Protein AF-A0A7J9JN86-F1 (afdb_monomer)

Nearest PDB structures (foldseek):
  6ly8-assembly1_G  TM=1.779E-01  e=4.945E+00  Thermus thermophilus HB8
  6r10-assembly1_G  TM=1.744E-01  e=9.306E+00  Thermus thermophilus HB8

Radius of gyration: 29.33 Å; Cα contacts (8 Å, |Δi|>4): 103; chains: 1; bounding box: 66×57×78 Å

Mean predicted aligned error: 16.42 Å

pLDDT: mean 71.59, std 20.84, range [28.36, 97.31]

Organism: NCBI:txid34283

Foldseek 3Di:
DVVVVVVVVVVVLVVLLVVLLVQLVVLLVQVVVLLVPDDLQDCLVSLVSLVVSLVSLVVSLVSLVVQLVVVVPPDDDPCVVVVVVVVVCVVVVVVVVVVVDPDDDDDDDDDDDDDDDDDDDDDDDDDDDPPCPPDDRNPCSVVSSVSSVVSSVVSLVSVLVSLVSSLVVVVVVVVCVVVPDPDDDPPPCDPVNVVSVVVSLVVVLVVLVVDCVPDDPVSVVSSVVSVVSSVVVCCVVVVVVVVVVVVVVVD

Structure (mmCIF, N/CA/C/O backbone):
data_AF-A0A7J9JN86-F1
#
_entry.id   AF-A0A7J9JN86-F1
#
loop_
_atom_site.group_PDB
_atom_site.id
_atom_site.type_symbol
_atom_site.label_atom_id
_atom_site.label_alt_id
_atom_site.label_comp_id
_atom_site.label_asym_id
_atom_site.label_entity_id
_atom_site.label_seq_id
_atom_site.pdbx_PDB_ins_code
_atom_site.Cartn_x
_atom_site.Cartn_y
_atom_site.Cartn_z
_atom_site.occupancy
_atom_site.B_iso_or_equiv
_atom_site.auth_seq_id
_atom_site.auth_comp_id
_atom_site.auth_asym_id
_atom_site.auth_atom_id
_atom_site.pdbx_PDB_model_num
ATOM 1 N N . MET A 1 1 ? -32.906 10.311 31.747 1.00 62.66 1 MET A N 1
ATOM 2 C CA . MET A 1 1 ? -31.905 10.993 30.891 1.00 62.66 1 MET A CA 1
ATOM 3 C C . MET A 1 1 ? -30.568 10.256 30.840 1.00 62.66 1 MET A C 1
ATOM 5 O O . MET A 1 1 ? -30.123 9.963 29.741 1.00 62.66 1 MET A O 1
ATOM 9 N N . GLN A 1 2 ? -29.968 9.871 31.973 1.00 77.69 2 GLN A N 1
ATOM 10 C CA . GLN A 1 2 ? -28.650 9.203 32.027 1.00 77.69 2 GLN A CA 1
ATOM 11 C C . GLN A 1 2 ? -28.517 7.943 31.151 1.00 77.69 2 GLN A C 1
ATOM 13 O O . GLN A 1 2 ? -27.551 7.824 30.407 1.00 77.69 2 GLN A O 1
ATOM 18 N N . ARG A 1 3 ? -29.518 7.047 31.143 1.00 83.25 3 ARG A N 1
ATOM 19 C CA . ARG A 1 3 ? -29.497 5.844 30.282 1.00 83.25 3 ARG A CA 1
ATOM 20 C C . ARG A 1 3 ? -29.397 6.166 28.786 1.00 83.25 3 ARG A C 1
ATOM 22 O O . ARG A 1 3 ? -28.745 5.435 28.055 1.00 83.25 3 ARG A O 1
ATOM 29 N N . ARG A 1 4 ? -30.006 7.272 28.341 1.00 86.75 4 ARG A N 1
ATOM 30 C CA . ARG A 1 4 ? -29.944 7.726 26.941 1.00 86.75 4 ARG A CA 1
ATOM 31 C C . ARG A 1 4 ? -28.543 8.220 26.578 1.00 86.75 4 ARG A C 1
ATOM 33 O O . ARG A 1 4 ? -28.067 7.925 25.494 1.00 86.75 4 ARG A O 1
ATOM 40 N N . ILE A 1 5 ? -27.897 8.953 27.485 1.00 88.00 5 ILE A N 1
ATOM 41 C CA . ILE A 1 5 ? -26.538 9.475 27.284 1.00 88.00 5 ILE A CA 1
ATOM 42 C C . ILE A 1 5 ? -25.537 8.318 27.217 1.00 88.00 5 ILE A C 1
ATOM 44 O O . ILE A 1 5 ? -24.732 8.262 26.294 1.00 88.00 5 ILE A O 1
ATOM 48 N N . LEU A 1 6 ? -25.646 7.355 28.139 1.00 83.12 6 LEU A N 1
ATOM 49 C CA . LEU A 1 6 ? -24.793 6.167 28.150 1.00 83.12 6 LEU A CA 1
ATOM 50 C C . LEU A 1 6 ? -24.963 5.332 26.873 1.00 83.12 6 LEU A C 1
ATOM 52 O O . LEU A 1 6 ? -23.975 4.969 26.245 1.00 83.12 6 LEU A O 1
ATOM 56 N N . ALA A 1 7 ? -26.211 5.090 26.456 1.00 87.50 7 ALA A N 1
ATOM 57 C CA . ALA A 1 7 ? -26.499 4.370 25.219 1.00 87.50 7 ALA A CA 1
ATOM 58 C C . ALA A 1 7 ? -25.968 5.108 23.977 1.00 87.50 7 ALA A C 1
ATOM 60 O O . ALA A 1 7 ? -25.405 4.477 23.092 1.00 87.50 7 ALA A O 1
ATOM 61 N N . SER A 1 8 ? -26.099 6.438 23.924 1.00 86.62 8 SER A N 1
ATOM 62 C CA . SER A 1 8 ? -25.589 7.247 22.809 1.00 86.62 8 SER A CA 1
ATOM 63 C C . SER A 1 8 ? -24.065 7.222 22.719 1.00 86.62 8 SER A C 1
ATOM 65 O O . SER A 1 8 ? -23.534 7.148 21.616 1.00 86.62 8 SER A O 1
ATOM 67 N N . LYS A 1 9 ? -23.363 7.288 23.857 1.00 85.12 9 LYS A N 1
ATOM 68 C CA . LYS A 1 9 ? -21.899 7.209 23.899 1.00 85.12 9 LYS A CA 1
ATOM 69 C C . LYS A 1 9 ? -21.409 5.835 23.437 1.00 85.12 9 LYS A C 1
ATOM 71 O O . LYS A 1 9 ? -20.557 5.768 22.563 1.00 85.12 9 LYS A O 1
ATOM 76 N N . ALA A 1 10 ? -21.999 4.762 23.967 1.00 85.12 10 ALA A N 1
ATOM 77 C CA . ALA A 1 10 ? -21.660 3.398 23.566 1.00 85.12 10 ALA A CA 1
ATOM 78 C C . ALA A 1 10 ? -21.918 3.153 22.069 1.00 85.12 10 ALA A C 1
ATOM 80 O O . ALA A 1 10 ? -21.100 2.540 21.395 1.00 85.12 10 ALA A O 1
ATOM 81 N N . ALA A 1 11 ? -23.025 3.674 21.528 1.00 88.81 11 ALA A N 1
ATOM 82 C CA . ALA A 1 11 ? -23.325 3.566 20.103 1.00 88.81 11 ALA A CA 1
ATOM 83 C C . ALA A 1 11 ? -22.318 4.323 19.220 1.00 88.81 11 ALA A C 1
ATOM 85 O O . ALA A 1 11 ? -21.956 3.825 18.159 1.00 88.81 11 ALA A O 1
ATOM 86 N N . ALA A 1 12 ? -21.867 5.508 19.649 1.00 87.44 12 ALA A N 1
ATOM 87 C CA . ALA A 1 12 ? -20.862 6.278 18.919 1.00 87.44 12 ALA A CA 1
ATOM 88 C C . ALA A 1 12 ? -19.502 5.564 18.901 1.00 87.44 12 ALA A C 1
ATOM 90 O O . ALA A 1 12 ? -18.913 5.423 17.835 1.00 87.44 12 ALA A O 1
ATOM 91 N N . GLU A 1 13 ? -19.049 5.051 20.049 1.00 86.06 13 GLU A N 1
ATOM 92 C CA . GLU A 1 13 ? -17.803 4.276 20.150 1.00 86.06 13 GLU A CA 1
ATOM 93 C C . GLU A 1 13 ? -17.852 3.019 19.268 1.00 86.06 13 GLU A C 1
ATOM 95 O O . GLU A 1 13 ? -16.962 2.809 18.450 1.00 86.06 13 GLU A O 1
ATOM 100 N N . ALA A 1 14 ? -18.936 2.239 19.342 1.00 89.12 14 ALA A N 1
ATOM 101 C CA . ALA A 1 14 ? -19.101 1.044 18.512 1.00 89.12 14 ALA A CA 1
ATOM 102 C C . ALA A 1 14 ? -19.081 1.359 17.005 1.00 89.12 14 ALA A C 1
ATOM 104 O O . ALA A 1 14 ? -18.546 0.588 16.208 1.00 89.12 14 ALA A O 1
ATOM 105 N N . LEU A 1 15 ? -19.661 2.493 16.601 1.00 90.81 15 LEU A N 1
ATOM 106 C CA . LEU A 1 15 ? -19.677 2.927 15.206 1.00 90.81 15 LEU A CA 1
ATOM 107 C C . LEU A 1 15 ? -18.291 3.392 14.739 1.00 90.81 15 LEU A C 1
ATOM 109 O O . LEU A 1 15 ? -17.895 3.062 13.624 1.00 90.81 15 LEU A O 1
ATOM 113 N N . GLU A 1 16 ? -17.541 4.111 15.576 1.00 90.50 16 GLU A N 1
ATOM 114 C CA . GLU A 1 16 ? -16.157 4.499 15.274 1.00 90.50 16 GLU A CA 1
ATOM 115 C C . GLU A 1 16 ? -15.257 3.265 15.074 1.00 90.50 16 GLU A C 1
ATOM 117 O O . GLU A 1 16 ? -14.537 3.191 14.075 1.00 90.50 16 GLU A O 1
ATOM 122 N N . GLU A 1 17 ? -15.349 2.269 15.962 1.00 90.50 17 GLU A N 1
ATOM 123 C CA . GLU A 1 17 ? -14.597 1.007 15.862 1.00 90.50 17 GLU A CA 1
ATOM 124 C C . GLU A 1 17 ? -14.950 0.219 14.592 1.00 90.50 17 GLU A C 1
ATOM 126 O O . GLU A 1 17 ? -14.066 -0.260 13.869 1.00 90.50 17 GLU A O 1
ATOM 131 N N . ALA A 1 18 ? -16.248 0.105 14.293 1.00 92.19 18 ALA A N 1
ATOM 132 C CA . ALA A 1 18 ? -16.736 -0.607 13.118 1.00 92.19 18 ALA A CA 1
ATOM 133 C C . ALA A 1 18 ? -16.267 0.063 11.821 1.00 92.19 18 ALA A C 1
ATOM 135 O O . ALA A 1 18 ? -15.756 -0.621 10.936 1.00 92.19 18 ALA A O 1
ATOM 136 N N . ILE A 1 19 ? -16.367 1.394 11.725 1.00 91.88 19 ILE A N 1
ATOM 137 C CA . ILE A 1 19 ? -15.934 2.148 10.541 1.00 91.88 19 ILE A CA 1
ATOM 138 C C . ILE A 1 19 ? -14.428 2.021 10.330 1.00 91.88 19 ILE A C 1
ATOM 140 O O . ILE A 1 19 ? -13.989 1.821 9.194 1.00 91.88 19 ILE A O 1
ATOM 144 N N . ALA A 1 20 ? -13.626 2.133 11.393 1.00 92.06 20 ALA A N 1
ATOM 145 C CA . ALA A 1 20 ? -12.177 1.987 11.290 1.00 92.06 20 ALA A CA 1
ATOM 146 C C . ALA A 1 20 ? -11.810 0.594 10.755 1.00 92.06 20 ALA A C 1
ATOM 148 O O . ALA A 1 20 ? -11.061 0.476 9.783 1.00 92.06 20 ALA A O 1
ATOM 149 N N . THR A 1 21 ? -12.408 -0.451 11.328 1.00 93.88 21 THR A N 1
ATOM 150 C CA . THR A 1 21 ? -12.162 -1.845 10.937 1.00 93.88 21 THR A CA 1
ATOM 151 C C . THR A 1 21 ? -12.621 -2.127 9.506 1.00 93.88 21 THR A C 1
ATOM 153 O O . THR A 1 21 ? -11.854 -2.657 8.698 1.00 93.88 21 THR A O 1
ATOM 156 N N . GLU A 1 22 ? -13.844 -1.729 9.152 1.00 94.50 22 GLU A N 1
ATOM 157 C CA . GLU A 1 22 ? -14.398 -1.914 7.808 1.00 94.50 22 GLU A CA 1
ATOM 158 C C . GLU A 1 22 ? -13.556 -1.192 6.751 1.00 94.50 22 GLU A C 1
ATOM 160 O O . GLU A 1 22 ? -13.299 -1.746 5.680 1.00 94.50 22 GLU A O 1
ATOM 165 N N . SER A 1 23 ? -13.061 0.010 7.058 1.00 95.31 23 SER A N 1
ATOM 166 C CA . SER A 1 23 ? -12.221 0.778 6.135 1.00 95.31 23 SER A CA 1
ATOM 167 C C . SER A 1 23 ? -10.909 0.055 5.820 1.00 95.31 23 SER A C 1
ATOM 169 O O . SER A 1 23 ? -10.518 -0.024 4.654 1.00 95.31 23 SER A O 1
ATOM 171 N N . VAL A 1 24 ? -10.248 -0.540 6.820 1.00 95.06 24 VAL A N 1
ATOM 172 C CA . VAL A 1 24 ? -9.022 -1.333 6.608 1.00 95.06 24 VAL A CA 1
ATOM 173 C C . VAL A 1 24 ? -9.318 -2.585 5.774 1.00 95.06 24 VAL A C 1
ATOM 175 O O . VAL A 1 24 ? -8.602 -2.868 4.811 1.00 95.06 24 VAL A O 1
ATOM 178 N N . VAL A 1 25 ? -10.405 -3.304 6.072 1.00 96.44 25 VAL A N 1
ATOM 179 C CA . VAL A 1 25 ? -10.816 -4.499 5.310 1.00 96.44 25 VAL A CA 1
ATOM 180 C C . VAL A 1 25 ? -11.153 -4.151 3.858 1.00 96.44 25 VAL A C 1
ATOM 182 O O . VAL A 1 25 ? -10.741 -4.854 2.930 1.00 96.44 25 VAL A O 1
ATOM 185 N N . ARG A 1 26 ? -11.853 -3.036 3.629 1.00 96.69 26 ARG A N 1
ATOM 186 C CA . ARG A 1 26 ? -12.154 -2.531 2.286 1.00 96.69 26 ARG A CA 1
ATOM 187 C C . ARG A 1 26 ? -10.872 -2.237 1.509 1.00 96.69 26 ARG A C 1
ATOM 189 O O . ARG A 1 26 ? -10.783 -2.609 0.340 1.00 96.69 26 ARG A O 1
ATOM 196 N N . ASN A 1 27 ? -9.883 -1.609 2.142 1.00 95.94 27 ASN A N 1
ATOM 197 C CA . ASN A 1 27 ? -8.595 -1.335 1.508 1.00 95.94 27 ASN A CA 1
ATOM 198 C C . ASN A 1 27 ? -7.827 -2.612 1.154 1.00 95.94 27 ASN A C 1
ATOM 200 O O . ASN A 1 27 ? -7.300 -2.692 0.045 1.00 95.94 27 ASN A O 1
ATOM 204 N N . LEU A 1 28 ? -7.829 -3.634 2.021 1.00 96.88 28 LEU A N 1
ATOM 205 C CA . LEU A 1 28 ? -7.273 -4.949 1.677 1.00 96.88 28 LEU A CA 1
ATOM 206 C C . LEU A 1 28 ? -7.958 -5.525 0.431 1.00 96.88 28 LEU A C 1
ATOM 208 O O . LEU A 1 28 ? -7.281 -6.008 -0.473 1.00 96.88 28 LEU A O 1
ATOM 212 N N . SER A 1 29 ? -9.288 -5.462 0.366 1.00 97.31 29 SER A N 1
ATOM 213 C CA . SER A 1 29 ? -10.043 -5.961 -0.787 1.00 97.31 29 SER A CA 1
ATOM 214 C C . SER A 1 29 ? -9.646 -5.235 -2.080 1.00 97.31 29 SER A C 1
ATOM 216 O O . SER A 1 29 ? -9.286 -5.875 -3.070 1.00 97.31 29 SER A O 1
ATOM 218 N N . MET A 1 30 ? -9.593 -3.898 -2.051 1.00 96.38 30 MET A N 1
ATOM 219 C CA . MET A 1 30 ? -9.146 -3.092 -3.194 1.00 96.38 30 MET A CA 1
ATOM 220 C C . MET A 1 30 ? -7.695 -3.400 -3.593 1.00 96.38 30 MET A C 1
ATOM 222 O O . MET A 1 30 ? -7.381 -3.449 -4.783 1.00 96.38 30 MET A O 1
ATOM 226 N N . PHE A 1 31 ? -6.812 -3.631 -2.620 1.00 96.69 31 PHE A N 1
ATOM 227 C CA . PHE A 1 31 ? -5.419 -4.000 -2.863 1.00 96.69 31 PHE A CA 1
ATOM 228 C C . PHE A 1 31 ? -5.279 -5.406 -3.468 1.00 96.69 31 PHE A C 1
ATOM 230 O O . PHE A 1 31 ? -4.500 -5.609 -4.400 1.00 96.69 31 PHE A O 1
ATOM 237 N N . SER A 1 32 ? -6.059 -6.379 -2.998 1.00 96.56 32 SER A N 1
ATOM 238 C CA . SER A 1 32 ? -6.095 -7.732 -3.563 1.00 96.56 32 SER A CA 1
ATOM 239 C C . SER A 1 32 ? -6.585 -7.722 -5.018 1.00 96.56 32 SER A C 1
ATOM 241 O O . SER A 1 32 ? -6.001 -8.357 -5.903 1.00 96.56 32 SER A O 1
ATOM 243 N N . GLU A 1 33 ? -7.609 -6.920 -5.312 1.00 96.00 33 GLU A N 1
ATOM 244 C CA . GLU A 1 33 ? -8.082 -6.721 -6.681 1.00 96.00 33 GLU A CA 1
ATOM 245 C C . GLU A 1 33 ? -7.022 -6.032 -7.558 1.00 96.00 33 GLU A C 1
ATOM 247 O O . GLU A 1 33 ? -6.825 -6.405 -8.715 1.00 96.00 33 GLU A O 1
ATOM 252 N N . LEU A 1 34 ? -6.313 -5.037 -7.019 1.00 94.38 34 LEU A N 1
ATOM 253 C CA . LEU A 1 34 ? -5.254 -4.337 -7.742 1.00 94.38 34 LEU A CA 1
ATOM 254 C C . LEU A 1 34 ? -4.078 -5.263 -8.065 1.00 94.38 34 LEU A C 1
ATOM 256 O O . LEU A 1 34 ? -3.628 -5.297 -9.210 1.00 94.38 34 LEU A O 1
ATOM 260 N N . SER A 1 35 ? -3.594 -6.009 -7.073 1.00 91.94 35 SER A N 1
ATOM 261 C CA . SER A 1 35 ? -2.431 -6.884 -7.222 1.00 91.94 35 SER A CA 1
ATOM 262 C C . SER A 1 35 ? -2.697 -8.020 -8.208 1.00 91.94 35 SER A C 1
ATOM 264 O O . SER A 1 35 ? -1.861 -8.275 -9.073 1.00 91.94 35 SER A O 1
ATOM 266 N N . SER A 1 36 ? -3.891 -8.619 -8.181 1.00 91.94 36 SER A N 1
ATOM 267 C CA . SER A 1 36 ? -4.289 -9.663 -9.140 1.00 91.94 36 SER A CA 1
ATOM 268 C C . SER A 1 36 ? -4.441 -9.165 -10.584 1.00 91.94 36 SER A C 1
ATOM 270 O O . SER A 1 36 ? -4.163 -9.909 -11.523 1.00 91.94 36 SER A O 1
ATOM 272 N N . LYS A 1 37 ? -4.871 -7.913 -10.787 1.00 90.25 37 LYS A N 1
ATOM 273 C CA . LYS A 1 37 ? -5.053 -7.317 -12.125 1.00 90.25 37 LYS A CA 1
ATOM 274 C C . LYS A 1 37 ? -3.802 -6.627 -12.667 1.00 90.25 37 LYS A C 1
ATOM 276 O O . LYS A 1 37 ? -3.777 -6.270 -13.848 1.00 90.25 37 LYS A O 1
ATOM 281 N N . SER A 1 38 ? -2.807 -6.390 -11.816 1.00 87.81 38 SER A N 1
ATOM 282 C CA . SER A 1 38 ? -1.598 -5.654 -12.172 1.00 87.81 38 SER A CA 1
ATOM 283 C C . SER A 1 38 ? -0.807 -6.358 -13.278 1.00 87.81 38 SER A C 1
ATOM 285 O O . SER A 1 38 ? -0.716 -7.584 -13.332 1.00 87.81 38 SER A O 1
ATOM 287 N N . LYS A 1 39 ? -0.244 -5.571 -14.199 1.00 82.25 39 LYS A N 1
ATOM 288 C CA . LYS A 1 39 ? 0.635 -6.062 -15.266 1.00 82.25 39 LYS A CA 1
ATOM 289 C C . LYS A 1 39 ? 1.835 -5.134 -15.385 1.00 82.25 39 LYS A C 1
ATOM 291 O O . LYS A 1 39 ? 1.658 -3.949 -15.656 1.00 82.25 39 LYS A O 1
ATOM 296 N N . ALA A 1 40 ? 3.041 -5.687 -15.272 1.00 78.31 40 ALA A N 1
ATOM 297 C CA . ALA A 1 40 ? 4.297 -4.933 -15.334 1.00 78.31 40 ALA A CA 1
ATOM 298 C C . ALA A 1 40 ? 4.511 -4.171 -16.663 1.00 78.31 40 ALA A C 1
ATOM 300 O O . ALA A 1 40 ? 5.260 -3.204 -16.711 1.00 78.31 40 ALA A O 1
ATOM 301 N N . GLY A 1 41 ? 3.824 -4.569 -17.744 1.00 73.62 41 GLY A N 1
ATOM 302 C CA . GLY A 1 41 ? 3.900 -3.894 -19.047 1.00 73.62 41 GLY A CA 1
ATOM 303 C C . GLY A 1 41 ? 3.122 -2.573 -19.154 1.00 73.62 41 GLY A C 1
ATOM 304 O O . GLY A 1 41 ? 3.366 -1.810 -20.081 1.00 73.62 41 GLY A O 1
ATOM 305 N N . ASN A 1 42 ? 2.190 -2.284 -18.236 1.00 76.38 42 ASN A N 1
ATOM 306 C CA . ASN A 1 42 ? 1.514 -0.982 -18.162 1.00 76.38 42 ASN A CA 1
ATOM 307 C C . ASN A 1 42 ? 1.404 -0.531 -16.696 1.00 76.38 42 ASN A C 1
ATOM 309 O O . ASN A 1 42 ? 0.345 -0.682 -16.080 1.00 76.38 42 ASN A O 1
ATOM 313 N N . PRO A 1 43 ? 2.500 -0.009 -16.119 1.00 84.00 43 PRO A N 1
ATOM 314 C CA . PRO A 1 43 ? 2.573 0.224 -14.685 1.00 84.00 43 PRO A CA 1
ATOM 315 C C . PRO A 1 43 ? 1.841 1.483 -14.216 1.00 84.00 43 PRO A C 1
ATOM 317 O O . PRO A 1 43 ? 1.462 1.548 -13.050 1.00 84.00 43 PRO A O 1
ATOM 320 N N . LEU A 1 44 ? 1.597 2.471 -15.088 1.00 83.88 44 LEU A N 1
ATOM 321 C CA . LEU A 1 44 ? 1.086 3.788 -14.673 1.00 83.88 44 LEU A CA 1
ATOM 322 C C . LEU A 1 44 ? -0.275 3.714 -13.950 1.00 83.88 44 LEU A C 1
ATOM 324 O O . LEU A 1 44 ? -0.370 4.227 -12.834 1.00 83.88 44 LEU A O 1
ATOM 328 N N . PRO A 1 45 ? -1.308 3.027 -14.484 1.00 86.81 45 PRO A N 1
ATOM 329 C CA . PRO A 1 45 ? -2.603 2.941 -13.806 1.00 86.81 45 PRO A CA 1
ATOM 330 C C . PRO A 1 45 ? -2.523 2.159 -12.490 1.00 86.81 45 PRO A C 1
ATOM 332 O O . PRO A 1 45 ? -3.277 2.424 -11.553 1.00 86.81 45 PRO A O 1
ATOM 335 N N . THR A 1 46 ? -1.613 1.183 -12.416 1.00 90.38 46 THR A N 1
ATOM 336 C CA . THR A 1 46 ? -1.386 0.398 -11.203 1.00 90.38 46 THR A CA 1
ATOM 337 C C . THR A 1 46 ? -0.713 1.238 -10.122 1.00 90.38 46 THR A C 1
ATOM 339 O O . THR A 1 46 ? -1.147 1.174 -8.976 1.00 90.38 46 THR A O 1
ATOM 342 N N . ILE A 1 47 ? 0.278 2.060 -10.480 1.00 90.94 47 ILE A N 1
ATOM 343 C CA . ILE A 1 47 ? 0.964 2.985 -9.565 1.00 90.94 47 ILE A CA 1
ATOM 344 C C . ILE A 1 47 ? -0.024 3.982 -8.963 1.00 90.94 47 ILE A C 1
ATOM 346 O O . ILE A 1 47 ? -0.089 4.119 -7.742 1.00 90.94 47 ILE A O 1
ATOM 350 N N . ASP A 1 48 ? -0.836 4.635 -9.798 1.00 90.19 48 ASP A N 1
ATOM 351 C CA . ASP A 1 48 ? -1.818 5.619 -9.335 1.00 90.19 48 ASP A CA 1
ATOM 352 C C . ASP A 1 48 ? -2.805 5.019 -8.335 1.00 90.19 48 ASP A C 1
ATOM 354 O O . ASP A 1 48 ? -3.049 5.574 -7.259 1.00 90.19 48 ASP A O 1
ATOM 358 N N . LYS A 1 49 ? -3.349 3.851 -8.682 1.00 92.62 49 LYS A N 1
ATOM 359 C CA . LYS A 1 49 ? -4.335 3.166 -7.853 1.00 92.62 49 LYS A CA 1
ATOM 360 C C . LYS A 1 49 ? -3.709 2.620 -6.570 1.00 92.62 49 LYS A C 1
ATOM 362 O O . LYS A 1 49 ? -4.335 2.716 -5.518 1.00 92.62 49 LYS A O 1
ATOM 367 N N . PHE A 1 50 ? -2.472 2.121 -6.632 1.00 95.19 50 PHE A N 1
ATOM 368 C CA . PHE A 1 50 ? -1.721 1.684 -5.455 1.00 95.19 50 PHE A CA 1
ATOM 369 C C . PHE A 1 50 ? -1.522 2.832 -4.467 1.00 95.19 50 PHE A C 1
ATOM 371 O O . PHE A 1 50 ? -1.899 2.696 -3.308 1.00 95.19 50 PHE A O 1
ATOM 378 N N . LEU A 1 51 ? -0.986 3.970 -4.923 1.00 93.88 51 LEU A N 1
ATOM 379 C CA . LEU A 1 51 ? -0.701 5.115 -4.054 1.00 93.88 51 LEU A CA 1
ATOM 380 C C . LEU A 1 51 ? -1.970 5.636 -3.370 1.00 93.88 51 LEU A C 1
ATOM 382 O O . LEU A 1 51 ? -1.926 6.002 -2.199 1.00 93.88 51 LEU A O 1
ATOM 386 N N . SER A 1 52 ? -3.109 5.627 -4.072 1.00 95.19 52 SER A N 1
ATOM 387 C CA . SER A 1 52 ? -4.403 5.980 -3.477 1.00 95.19 52 SER A CA 1
ATOM 388 C C . SER A 1 52 ? -4.782 5.038 -2.332 1.00 95.19 52 SER A C 1
ATOM 390 O O . SER A 1 52 ? -5.043 5.505 -1.227 1.00 95.19 52 SER A O 1
ATOM 392 N N . ILE A 1 53 ? -4.777 3.722 -2.576 1.00 95.88 53 ILE A N 1
ATOM 393 C CA . ILE A 1 53 ? -5.163 2.724 -1.564 1.00 95.88 53 ILE A CA 1
ATOM 394 C C . ILE A 1 53 ? -4.178 2.748 -0.390 1.00 95.88 53 ILE A C 1
ATOM 396 O O . ILE A 1 53 ? -4.585 2.656 0.763 1.00 95.88 53 ILE A O 1
ATOM 400 N N . TYR A 1 54 ? -2.884 2.904 -0.666 1.00 95.00 54 TYR A N 1
ATOM 401 C CA . TYR A 1 54 ? -1.846 2.962 0.358 1.00 95.00 54 TYR A CA 1
ATOM 402 C C . TYR A 1 54 ? -2.034 4.157 1.300 1.00 95.00 54 TYR A C 1
ATOM 404 O O . TYR A 1 54 ? -1.994 3.993 2.519 1.00 95.00 54 TYR A O 1
ATOM 412 N N . ASN A 1 55 ? -2.311 5.346 0.756 1.00 94.06 55 ASN A N 1
ATOM 413 C CA . ASN A 1 55 ? -2.604 6.529 1.566 1.00 94.06 55 ASN A CA 1
ATOM 414 C C . ASN A 1 55 ? -3.863 6.344 2.423 1.00 94.06 55 ASN A C 1
ATOM 416 O O . ASN A 1 55 ? -3.879 6.759 3.584 1.00 94.06 55 ASN A O 1
ATOM 420 N N . ASP A 1 56 ? -4.894 5.687 1.881 1.00 95.44 56 ASP A N 1
ATOM 421 C CA . ASP A 1 56 ? -6.087 5.337 2.650 1.00 95.44 56 ASP A CA 1
ATOM 422 C C . ASP A 1 56 ? -5.744 4.379 3.798 1.00 95.44 56 ASP A C 1
ATOM 424 O O . ASP A 1 56 ? -6.154 4.628 4.931 1.00 95.44 56 ASP A O 1
ATOM 428 N N . VAL A 1 57 ? -4.941 3.334 3.562 1.00 95.44 57 VAL A N 1
ATOM 429 C CA . VAL A 1 57 ? -4.482 2.426 4.629 1.00 95.44 57 VAL A CA 1
ATOM 430 C C . VAL A 1 57 ? -3.746 3.197 5.716 1.00 95.44 57 VAL A C 1
ATOM 432 O O . VAL A 1 57 ? -4.129 3.090 6.873 1.00 95.44 57 VAL A O 1
ATOM 435 N N . VAL A 1 58 ? -2.763 4.033 5.369 1.00 93.25 58 VAL A N 1
ATOM 436 C CA . VAL A 1 58 ? -2.023 4.846 6.351 1.00 93.25 58 VAL A CA 1
ATOM 437 C C . VAL A 1 58 ? -2.971 5.724 7.178 1.00 93.25 58 VAL A C 1
ATOM 439 O O . VAL A 1 58 ? -2.858 5.773 8.404 1.00 93.25 58 VAL A O 1
ATOM 442 N N . LYS A 1 59 ? -3.946 6.373 6.531 1.00 94.19 59 LYS A N 1
ATOM 443 C CA . LYS A 1 59 ? -4.959 7.196 7.202 1.00 94.19 59 LYS A CA 1
ATOM 444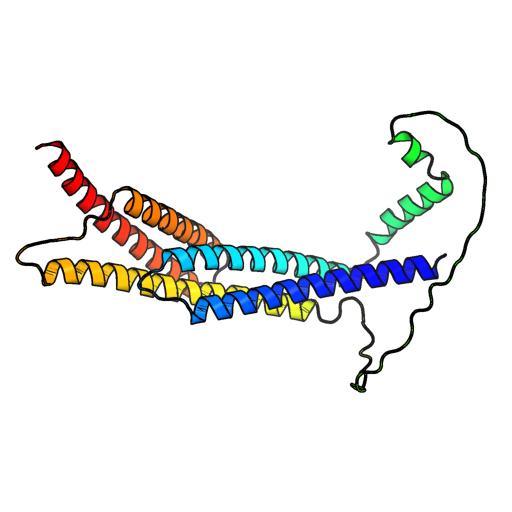 C C . LYS A 1 59 ? -5.808 6.379 8.180 1.00 94.19 59 LYS A C 1
ATOM 446 O O . LYS A 1 59 ? -5.977 6.791 9.327 1.00 94.19 59 LYS A O 1
ATOM 451 N N . TYR A 1 60 ? -6.365 5.249 7.744 1.00 94.12 60 TYR A N 1
ATOM 452 C CA . TYR A 1 60 ? -7.258 4.443 8.583 1.00 94.12 60 TYR A CA 1
ATOM 453 C C . TYR A 1 60 ? -6.511 3.657 9.665 1.00 94.12 60 TYR A C 1
ATOM 455 O O . TYR A 1 60 ? -7.086 3.444 10.730 1.00 94.12 60 TYR A O 1
ATOM 463 N N . THR A 1 61 ? -5.231 3.327 9.466 1.00 93.56 61 THR A N 1
ATOM 464 C CA . THR A 1 61 ? -4.351 2.829 10.534 1.00 93.56 61 THR A CA 1
ATOM 465 C C . THR A 1 61 ? -4.232 3.859 11.655 1.00 93.56 61 THR A C 1
ATOM 467 O O . THR A 1 61 ? -4.496 3.524 12.805 1.00 93.56 61 THR A O 1
ATOM 470 N N . GLY A 1 62 ? -3.946 5.129 11.338 1.00 92.50 62 GLY A N 1
ATOM 471 C CA . GLY A 1 62 ? -3.858 6.187 12.355 1.00 92.50 62 GLY A CA 1
ATOM 472 C C . GLY A 1 62 ? -5.184 6.447 13.086 1.00 92.50 62 GLY A C 1
ATOM 473 O O . GLY A 1 62 ? -5.205 6.714 14.291 1.00 92.50 62 GLY A O 1
ATOM 474 N N . ILE A 1 63 ? -6.319 6.315 12.387 1.00 92.31 63 ILE A N 1
ATOM 475 C CA . ILE A 1 63 ? -7.649 6.380 13.016 1.00 92.31 63 ILE A CA 1
ATOM 476 C C . ILE A 1 63 ? -7.842 5.194 13.969 1.00 92.31 63 ILE A C 1
ATOM 478 O O . ILE A 1 63 ? -8.221 5.406 15.120 1.00 92.31 63 ILE A O 1
ATOM 482 N N . ALA A 1 64 ? -7.538 3.969 13.532 1.00 91.25 64 ALA A N 1
ATOM 483 C CA . ALA A 1 64 ? -7.638 2.773 14.366 1.00 91.25 64 ALA A CA 1
ATOM 484 C C . ALA A 1 64 ? -6.728 2.853 15.605 1.00 91.25 64 ALA A C 1
ATOM 486 O O . ALA A 1 64 ? -7.151 2.476 16.695 1.00 91.25 64 ALA A O 1
ATOM 487 N N . GLU A 1 65 ? -5.520 3.410 15.479 1.00 91.94 65 GLU A N 1
ATOM 488 C CA . GLU A 1 65 ? -4.612 3.673 16.605 1.00 91.94 65 GLU A CA 1
ATOM 489 C C . GLU A 1 65 ? -5.199 4.691 17.589 1.00 91.94 65 GLU A C 1
ATOM 491 O O . GLU A 1 65 ? -5.145 4.496 18.806 1.00 91.94 65 GLU A O 1
ATOM 496 N N . THR A 1 66 ? -5.810 5.763 17.082 1.00 90.56 66 THR A N 1
ATOM 497 C CA . THR A 1 66 ? -6.468 6.780 17.917 1.00 90.56 66 THR A CA 1
ATOM 498 C C . THR A 1 66 ? -7.654 6.190 18.684 1.00 90.56 66 THR A C 1
ATOM 500 O O . THR A 1 66 ? -7.835 6.475 19.869 1.00 90.56 66 THR A O 1
ATOM 503 N N . VAL A 1 67 ? -8.445 5.330 18.038 1.00 88.12 67 VAL A N 1
ATOM 504 C CA . VAL A 1 67 ? -9.551 4.617 18.691 1.00 88.12 67 VAL A CA 1
ATOM 505 C C . VAL A 1 67 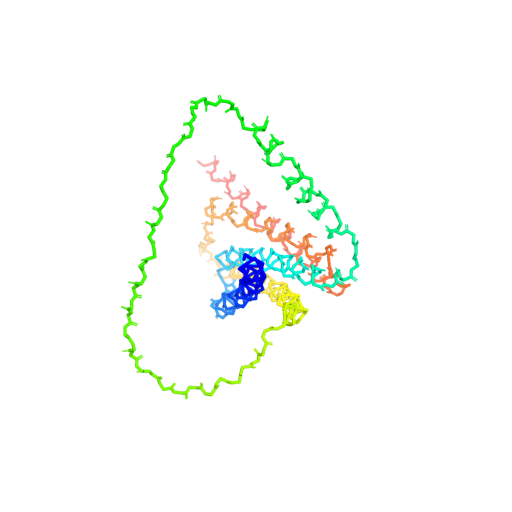? -8.995 3.646 19.739 1.00 88.12 67 VAL A C 1
ATOM 507 O O . VAL A 1 67 ? -9.381 3.719 20.902 1.00 88.12 67 VAL A O 1
ATOM 510 N N . ALA A 1 68 ? -8.000 2.823 19.393 1.00 87.12 68 ALA A N 1
ATOM 511 C CA . ALA A 1 68 ? -7.380 1.867 20.314 1.00 87.12 68 ALA A CA 1
ATOM 512 C C . ALA A 1 68 ? -6.752 2.534 21.557 1.00 87.12 68 ALA A C 1
ATOM 514 O O . ALA A 1 68 ? -6.881 2.029 22.674 1.00 87.12 68 ALA A O 1
ATOM 515 N N . THR A 1 69 ? -6.090 3.682 21.392 1.00 83.50 69 THR A N 1
ATOM 516 C CA . THR A 1 69 ? -5.461 4.424 22.501 1.00 83.50 69 THR A CA 1
ATOM 517 C C . THR A 1 69 ? -6.483 5.071 23.434 1.00 83.50 69 THR A C 1
ATOM 519 O O . THR A 1 69 ? -6.264 5.079 24.648 1.00 83.50 69 THR A O 1
ATOM 522 N N . ARG A 1 70 ? -7.631 5.528 22.915 1.00 79.56 70 ARG A N 1
ATOM 523 C CA . ARG A 1 70 ? -8.740 6.075 23.717 1.00 79.56 70 ARG A CA 1
ATOM 524 C C . ARG A 1 70 ? -9.315 5.053 24.706 1.00 79.56 70 ARG A C 1
ATOM 526 O O . ARG A 1 70 ? -9.716 5.440 25.801 1.00 79.56 70 ARG A O 1
ATOM 533 N N . HIS A 1 71 ? -9.302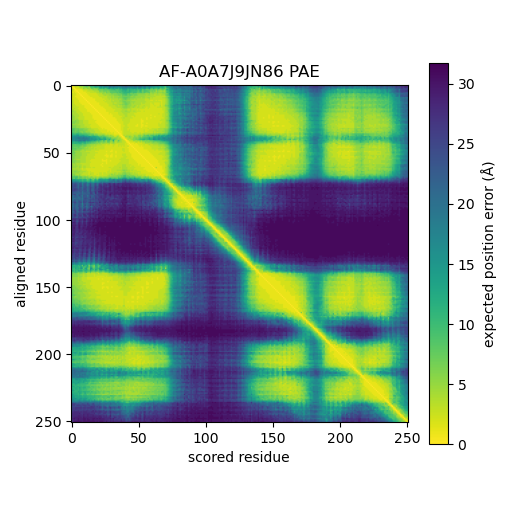 3.764 24.362 1.00 65.69 71 HIS A N 1
ATOM 534 C CA . HIS A 1 71 ? -9.746 2.689 25.262 1.00 65.69 71 HIS A CA 1
ATOM 535 C C . HIS A 1 71 ? -8.678 2.253 26.275 1.00 65.69 71 HIS A C 1
ATOM 537 O O . HIS A 1 71 ? -9.015 1.696 27.317 1.00 65.69 71 HIS A O 1
ATOM 543 N N . ASN A 1 72 ? -7.398 2.528 26.008 1.00 61.75 72 ASN A N 1
ATOM 544 C CA . ASN A 1 72 ? -6.290 2.171 26.900 1.00 61.75 72 ASN A CA 1
ATOM 545 C C . ASN A 1 72 ? -6.044 3.235 27.990 1.00 61.75 72 ASN A C 1
ATOM 547 O O . ASN A 1 72 ? -5.484 2.937 29.045 1.00 61.75 72 ASN A O 1
ATOM 551 N N . SER A 1 73 ? -6.506 4.475 27.784 1.00 50.25 73 SER A N 1
ATOM 552 C CA . SER A 1 73 ? -6.467 5.538 28.793 1.00 50.25 73 SER A CA 1
ATOM 553 C C . SER A 1 73 ? -7.574 5.389 29.846 1.00 50.25 73 SER A C 1
ATOM 555 O O . SER A 1 73 ? -8.389 6.289 30.044 1.00 50.25 73 SER A O 1
ATOM 557 N N . ASN A 1 74 ? -7.569 4.282 30.588 1.00 48.94 74 ASN A N 1
ATOM 558 C CA . ASN A 1 74 ? -8.101 4.269 31.951 1.00 48.94 74 ASN A CA 1
ATOM 559 C C . ASN A 1 74 ? -7.071 4.935 32.877 1.00 48.94 74 ASN A C 1
ATOM 561 O O . ASN A 1 74 ? -6.408 4.276 33.665 1.00 48.94 74 ASN A O 1
ATOM 565 N N . THR A 1 75 ? -6.886 6.248 32.736 1.00 47.72 75 THR A N 1
ATOM 566 C CA . THR A 1 75 ? -6.198 7.097 33.724 1.00 47.72 75 THR A CA 1
ATOM 567 C C . THR A 1 75 ? -6.771 8.518 33.669 1.00 47.72 75 THR A C 1
ATOM 569 O O . THR A 1 75 ? -6.275 9.404 32.980 1.00 47.72 75 THR A O 1
ATOM 572 N N . ASP A 1 76 ? -7.892 8.703 34.368 1.00 49.97 76 ASP A N 1
ATOM 573 C CA . ASP A 1 76 ? -8.227 9.802 35.295 1.00 49.97 76 ASP A CA 1
ATOM 574 C C . ASP A 1 76 ? -8.025 11.291 34.948 1.00 49.97 76 ASP A C 1
ATOM 576 O O . ASP A 1 76 ? -8.331 12.137 35.797 1.00 49.97 76 ASP A O 1
ATOM 580 N N . ASN A 1 77 ? -7.592 11.669 33.743 1.00 51.31 77 ASN A N 1
ATOM 581 C CA . ASN A 1 77 ? -7.171 13.054 33.482 1.00 51.31 77 ASN A CA 1
ATOM 582 C C . ASN A 1 77 ? -8.022 13.789 32.428 1.00 51.31 77 ASN A C 1
ATOM 584 O O . ASN A 1 77 ? -8.336 14.962 32.625 1.00 51.31 77 ASN A O 1
ATOM 588 N N . ALA A 1 78 ? -8.507 13.120 31.373 1.00 51.31 78 ALA A N 1
ATOM 589 C CA . ALA A 1 78 ? -9.413 13.746 30.390 1.00 51.31 78 ALA A CA 1
ATOM 590 C C . ALA A 1 78 ? -10.879 13.826 30.876 1.00 51.31 78 ALA A C 1
ATOM 592 O O . ALA A 1 78 ? -11.636 14.728 30.502 1.00 51.31 78 ALA A O 1
ATOM 593 N N . SER A 1 79 ? -11.269 12.908 31.767 1.00 51.84 79 SER A N 1
ATOM 594 C CA . SER A 1 79 ? -12.619 12.860 32.343 1.00 51.84 79 SER A CA 1
ATOM 595 C C . SER A 1 79 ? -12.889 14.043 33.282 1.00 51.84 79 SER A C 1
ATOM 597 O O . SER A 1 79 ? -14.006 14.542 33.339 1.00 51.84 79 SER A O 1
ATOM 599 N N . LYS A 1 80 ? -11.860 14.563 33.971 1.00 58.00 80 LYS A N 1
ATOM 600 C CA . LYS A 1 80 ? -12.013 15.687 34.909 1.00 58.00 80 LYS A CA 1
ATOM 601 C C . LYS A 1 80 ? -12.265 17.009 34.200 1.00 58.00 80 LYS A C 1
ATOM 603 O O . LYS A 1 80 ? -13.165 17.720 34.612 1.00 58.00 80 LYS A O 1
ATOM 608 N N . SER A 1 81 ? -11.535 17.322 33.124 1.00 62.91 81 SER A N 1
ATOM 609 C CA . SER A 1 81 ? -11.794 18.557 32.368 1.00 62.91 81 SER A CA 1
ATOM 610 C C . SER A 1 81 ? -13.179 18.530 31.733 1.00 62.91 81 SER A C 1
ATOM 612 O O . SER A 1 81 ? -13.947 19.460 31.936 1.00 62.91 81 SER A O 1
ATOM 614 N N . SER A 1 82 ? -13.547 17.453 31.030 1.00 62.81 82 SER A N 1
ATOM 615 C CA . SER A 1 82 ? -14.887 17.362 30.431 1.00 62.81 82 SER A CA 1
ATOM 616 C C . SER A 1 82 ? -16.002 17.371 31.482 1.00 62.81 82 SER A C 1
ATOM 618 O O . SER A 1 82 ? -16.992 18.069 31.288 1.00 62.81 82 SER A O 1
ATOM 620 N N . SER A 1 83 ? -15.823 16.695 32.624 1.00 67.88 83 SER A N 1
ATOM 621 C CA . SER A 1 83 ? -16.768 16.766 33.745 1.00 67.88 83 SER A CA 1
ATOM 622 C C . SER A 1 83 ? -16.849 18.169 34.343 1.00 67.88 83 SER A C 1
ATOM 624 O O . SER A 1 83 ? -17.951 18.608 34.632 1.00 67.88 83 SER A O 1
ATOM 626 N N . LEU A 1 84 ? -15.733 18.894 34.474 1.00 72.50 84 LEU A N 1
ATOM 627 C CA . LEU A 1 84 ? -15.715 20.264 34.992 1.00 72.50 84 LEU A CA 1
ATOM 628 C C . LEU A 1 84 ? -16.424 21.228 34.030 1.00 72.50 84 LEU A C 1
ATOM 630 O O . LEU A 1 84 ? -17.213 22.046 34.475 1.00 72.50 84 LEU A O 1
ATOM 634 N N . TRP A 1 85 ? -16.213 21.109 32.714 1.00 69.81 85 TRP A N 1
ATOM 635 C CA . TRP A 1 85 ? -16.920 21.926 31.717 1.00 69.81 85 TRP A CA 1
ATOM 636 C C . TRP A 1 85 ? -18.418 21.602 31.658 1.00 69.81 85 TRP A C 1
ATOM 638 O O . TRP A 1 85 ? -19.229 22.512 31.511 1.00 69.81 85 TRP A O 1
ATOM 648 N N . VAL A 1 86 ? -18.799 20.330 31.810 1.00 78.00 86 VAL A N 1
ATOM 649 C CA . VAL A 1 86 ? -20.209 19.910 31.878 1.00 78.00 86 VAL A CA 1
ATOM 650 C C . VAL A 1 86 ? -20.862 20.372 33.181 1.00 78.00 86 VAL A C 1
ATOM 652 O O . VAL A 1 86 ? -21.987 20.855 33.143 1.00 78.00 86 VAL A O 1
ATOM 655 N N . GLU A 1 87 ? -20.169 20.267 34.315 1.00 69.44 87 GLU A N 1
ATOM 656 C CA . GLU A 1 87 ? -20.638 20.721 35.628 1.00 69.44 87 GLU A CA 1
ATOM 657 C C . GLU A 1 87 ? -20.756 22.245 35.679 1.00 69.44 87 GLU A 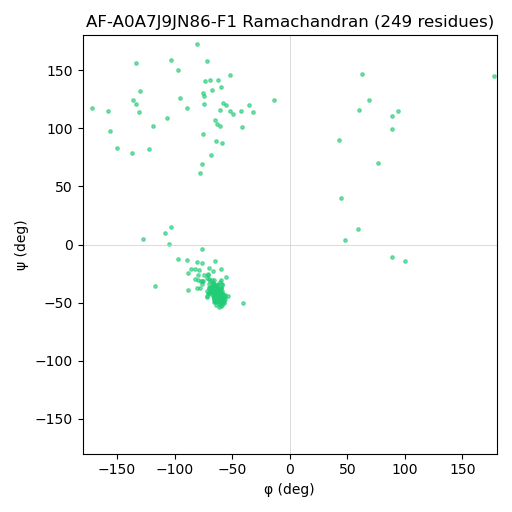C 1
ATOM 659 O O . GLU A 1 87 ? -21.771 22.759 36.135 1.00 69.44 87 GLU A O 1
ATOM 664 N N . VAL A 1 88 ? -19.788 22.972 35.117 1.00 68.81 88 VAL A N 1
ATOM 665 C CA . VAL A 1 88 ? -19.847 24.430 34.966 1.00 68.81 88 VAL A CA 1
ATOM 666 C C . VAL A 1 88 ? -20.983 24.829 34.029 1.00 68.81 88 VAL A C 1
ATOM 668 O O . VAL A 1 88 ? -21.745 25.724 34.376 1.00 68.81 88 VAL A O 1
ATOM 671 N N . ALA A 1 89 ? -21.170 24.165 32.885 1.00 68.44 89 ALA A N 1
ATOM 672 C CA . ALA A 1 89 ? -22.284 24.462 31.980 1.00 68.44 89 ALA A CA 1
ATOM 673 C C . ALA A 1 89 ? -23.657 24.184 32.619 1.00 68.44 89 ALA A C 1
ATOM 675 O O . ALA A 1 89 ? -24.601 24.930 32.380 1.00 68.44 89 ALA A O 1
ATOM 676 N N . LEU A 1 90 ? -23.763 23.145 33.454 1.00 74.12 90 LEU A N 1
ATOM 677 C CA . LEU A 1 90 ? -24.963 22.849 34.242 1.00 74.12 90 LEU A CA 1
ATOM 678 C C . LEU A 1 90 ? -25.191 23.867 35.364 1.00 74.12 90 LEU A C 1
ATOM 680 O O . LEU A 1 90 ? -26.326 24.272 35.589 1.00 74.12 90 LEU A O 1
ATOM 684 N N . ALA A 1 91 ? -24.133 24.281 36.062 1.00 70.25 91 ALA A N 1
ATOM 685 C CA . ALA A 1 91 ? -24.201 25.265 37.140 1.00 70.25 91 ALA A CA 1
ATOM 686 C C . ALA A 1 91 ? -24.484 26.685 36.627 1.00 70.25 91 ALA A C 1
ATOM 688 O O . ALA A 1 91 ? -25.046 27.498 37.355 1.00 70.25 91 ALA A O 1
ATOM 689 N N . THR A 1 92 ? -24.106 26.971 35.381 1.00 71.88 92 THR A N 1
ATOM 690 C CA . THR A 1 92 ? -24.293 28.272 34.722 1.00 71.88 92 THR A CA 1
ATOM 691 C C . THR A 1 92 ? -25.453 28.277 33.724 1.00 71.88 92 THR A C 1
ATOM 693 O O . THR A 1 92 ? -25.525 29.181 32.904 1.00 71.88 92 THR A O 1
ATOM 696 N N . ASP A 1 93 ? -26.339 27.272 33.762 1.00 64.50 93 ASP A N 1
ATOM 697 C CA . ASP A 1 93 ? -27.521 27.134 32.886 1.00 64.50 93 ASP A CA 1
ATOM 698 C C . ASP A 1 93 ? -27.232 27.435 31.397 1.00 64.50 93 ASP A C 1
ATOM 700 O O . ASP A 1 93 ? -28.004 28.088 30.700 1.00 64.50 93 ASP A O 1
ATOM 704 N N . LEU A 1 94 ? -26.067 26.981 30.905 1.00 61.97 94 LEU A N 1
ATOM 705 C CA . LEU A 1 94 ? -25.551 27.216 29.545 1.00 61.97 94 LEU A CA 1
ATOM 706 C C . LEU A 1 94 ? -25.345 28.697 29.145 1.00 61.97 94 LEU A C 1
ATOM 708 O O . LEU A 1 94 ? -25.065 28.975 27.976 1.00 61.97 94 LEU A O 1
ATOM 712 N N . GLU A 1 95 ? -25.380 29.645 30.083 1.00 60.16 95 GLU A N 1
ATOM 713 C CA . GLU A 1 95 ? -25.230 31.088 29.829 1.00 60.16 95 GLU A CA 1
ATOM 714 C C . GLU A 1 95 ? -23.876 31.430 29.162 1.00 60.16 95 GLU A C 1
ATOM 716 O O . GLU A 1 95 ? -23.798 32.298 28.293 1.00 60.16 95 GLU A O 1
ATOM 721 N N . ILE A 1 96 ? -22.820 30.652 29.445 1.00 57.12 96 ILE A N 1
ATOM 722 C CA . ILE A 1 96 ? -21.491 30.765 28.803 1.00 57.12 96 ILE A CA 1
ATOM 723 C C . ILE A 1 96 ? -21.533 30.422 27.303 1.00 57.12 96 ILE A C 1
ATOM 725 O O . ILE A 1 96 ? -20.811 31.022 26.507 1.00 57.12 96 ILE A O 1
ATOM 729 N N . VAL A 1 97 ? -22.389 29.482 26.888 1.00 55.72 97 VAL A N 1
ATOM 730 C CA . VAL A 1 97 ? -22.567 29.129 25.467 1.00 55.72 97 VAL A CA 1
ATOM 731 C C . VAL A 1 97 ? -23.394 30.205 24.755 1.00 55.72 97 VAL A C 1
ATOM 733 O O . VAL A 1 97 ? -23.121 30.512 23.595 1.00 55.72 97 VAL A O 1
ATOM 736 N N . SER A 1 98 ? -24.318 30.860 25.470 1.00 54.84 98 SER A N 1
ATOM 737 C CA . SER A 1 98 ? -25.082 32.005 24.955 1.00 54.84 98 SER A CA 1
ATOM 738 C C . SER A 1 98 ? -24.221 33.250 24.695 1.00 54.84 98 SER A C 1
ATOM 740 O O . SER A 1 98 ? -24.612 34.080 23.877 1.00 54.84 98 SER A O 1
ATOM 742 N N . LEU A 1 99 ? -23.058 33.388 25.348 1.00 49.72 99 LEU A N 1
ATOM 743 C CA . LEU A 1 99 ? -22.103 34.485 25.116 1.00 49.72 99 LEU A CA 1
ATOM 744 C C . LEU A 1 99 ? -21.209 34.279 23.879 1.00 49.72 99 LEU A C 1
ATOM 746 O O . LEU A 1 99 ? -20.583 35.231 23.416 1.00 49.72 99 LEU A O 1
ATOM 750 N N . LEU A 1 100 ? -21.142 33.058 23.337 1.00 50.50 100 LEU A N 1
ATOM 751 C CA . LEU A 1 100 ? -20.341 32.717 22.150 1.00 50.50 100 LEU A CA 1
ATOM 752 C C . LEU A 1 100 ? -21.159 32.719 20.849 1.00 50.50 100 LEU A C 1
ATOM 754 O O . LEU A 1 100 ? -20.586 32.714 19.760 1.00 50.50 100 LEU A O 1
ATOM 758 N N . THR A 1 101 ? -22.487 32.770 20.941 1.00 43.88 101 THR A N 1
ATOM 759 C CA . THR A 1 101 ? -23.373 33.027 19.802 1.00 43.88 101 THR A CA 1
ATOM 760 C C . THR A 1 101 ? -23.725 34.513 19.744 1.00 43.88 101 THR A C 1
ATOM 762 O O . THR A 1 101 ? -24.227 35.041 20.737 1.00 43.88 101 THR A O 1
ATOM 765 N N . PRO A 1 102 ? -23.514 35.213 18.614 1.00 39.34 102 PRO A N 1
ATOM 766 C CA . PRO A 1 102 ? -23.959 36.591 18.475 1.00 39.34 102 PRO A CA 1
ATOM 767 C C . PRO A 1 102 ? -25.473 36.671 18.683 1.00 39.34 102 PRO A C 1
ATOM 769 O O . PRO A 1 102 ? -26.242 36.013 17.984 1.00 39.34 102 PRO A O 1
ATOM 772 N N . GLN A 1 103 ? -25.855 37.477 19.671 1.00 42.84 103 GLN A N 1
ATOM 773 C CA . GLN A 1 103 ? -27.196 37.973 19.949 1.00 42.84 103 GLN A CA 1
ATOM 774 C C . GLN A 1 103 ? -28.034 38.159 18.677 1.00 42.84 103 GLN A C 1
ATOM 776 O O . GLN A 1 103 ? -27.773 39.060 17.881 1.00 42.84 103 GLN A O 1
ATOM 781 N N . ASN A 1 104 ? -29.094 37.364 18.540 1.00 33.62 104 ASN A N 1
ATOM 782 C CA . ASN A 1 104 ? -30.290 37.820 17.852 1.00 33.62 104 ASN A CA 1
ATOM 783 C C . ASN A 1 104 ? -31.497 37.495 18.737 1.00 33.62 104 ASN A C 1
ATOM 785 O O . ASN A 1 104 ? -31.770 36.338 19.052 1.00 33.62 104 ASN A O 1
ATOM 789 N N . ASN A 1 105 ? -32.125 38.566 19.208 1.00 37.84 105 ASN A N 1
ATOM 790 C CA . ASN A 1 105 ? -33.246 38.593 20.135 1.00 37.84 105 ASN A CA 1
ATOM 791 C C . ASN A 1 105 ? -34.466 37.843 19.584 1.00 37.84 105 ASN A C 1
ATOM 793 O O . ASN A 1 105 ? -34.834 38.074 18.439 1.00 37.84 105 ASN A O 1
ATOM 797 N N . GLU A 1 106 ? -35.118 37.023 20.415 1.00 32.00 106 GLU A N 1
ATOM 798 C CA . GLU A 1 106 ? -36.530 37.167 20.825 1.00 32.00 106 GLU A CA 1
ATOM 799 C C . GLU A 1 106 ? -36.967 36.002 21.745 1.00 32.00 106 GLU A C 1
ATOM 801 O O . GLU A 1 106 ? -36.483 34.876 21.660 1.00 32.00 106 GLU A O 1
ATOM 806 N N . SER A 1 107 ? -37.828 36.331 22.708 1.00 37.00 107 SER A N 1
ATOM 807 C CA . SER A 1 107 ? -38.160 35.588 23.936 1.00 37.00 107 SER A CA 1
ATOM 808 C C . SER A 1 107 ? -39.168 34.418 23.743 1.00 37.00 107 SER A C 1
ATOM 810 O O . SER A 1 107 ? -39.724 34.251 22.660 1.00 37.00 107 SER A O 1
ATOM 812 N N . PRO A 1 108 ? -39.414 33.577 24.780 1.00 48.75 108 PRO A N 1
ATOM 813 C CA . PRO A 1 108 ? -39.838 32.180 24.649 1.00 48.75 108 PRO A CA 1
ATOM 814 C C . PRO A 1 108 ? -41.356 31.965 24.769 1.00 48.75 108 PRO A C 1
ATOM 816 O O . PRO A 1 108 ? -42.029 32.643 25.544 1.00 48.75 108 PRO A O 1
ATOM 819 N N . SER A 1 109 ? -41.897 30.940 24.095 1.00 28.36 109 SER A N 1
ATOM 820 C CA . SER A 1 109 ? -43.242 30.428 24.398 1.00 28.36 109 SER A CA 1
ATOM 821 C C . SER A 1 109 ? -43.468 28.981 23.932 1.00 28.36 109 SER A C 1
ATOM 823 O O . SER A 1 109 ? -43.488 28.694 22.744 1.00 28.36 109 SER A O 1
ATOM 825 N N . ALA A 1 110 ? -43.673 28.114 24.930 1.00 30.81 110 ALA A N 1
ATOM 826 C CA . ALA A 1 110 ? -44.691 27.062 25.025 1.00 30.81 110 ALA A CA 1
ATOM 827 C C . ALA A 1 110 ? -44.760 25.860 24.042 1.00 30.81 110 ALA A C 1
ATOM 829 O O . ALA A 1 110 ? -44.615 25.964 22.834 1.00 30.81 110 ALA A O 1
ATOM 830 N N . LEU A 1 111 ? -45.205 24.742 24.646 1.00 32.72 111 LEU A N 1
ATOM 831 C CA . LEU A 1 111 ? -45.858 23.540 24.085 1.00 32.72 111 LEU A CA 1
ATOM 832 C C . LEU A 1 111 ? -44.926 22.406 23.623 1.00 32.72 111 LEU A C 1
ATOM 834 O O . LEU A 1 111 ? -44.235 22.477 22.622 1.00 32.72 111 LEU A O 1
ATOM 838 N N . GLN A 1 112 ? -44.744 21.372 24.449 1.00 35.69 112 GLN A N 1
ATOM 839 C CA . GLN A 1 112 ? -45.649 20.231 24.694 1.00 35.69 112 GLN A CA 1
ATOM 840 C C . GLN A 1 112 ? -45.793 19.252 23.520 1.00 35.69 112 GLN A C 1
ATOM 842 O O . GLN A 1 112 ? -46.318 19.587 22.471 1.00 35.69 112 GLN A O 1
ATOM 847 N N . LYS A 1 113 ? -45.495 17.988 23.861 1.00 32.50 113 LYS A N 1
ATOM 848 C CA . LYS A 1 113 ? -46.149 16.749 23.405 1.00 32.50 113 LYS A CA 1
ATOM 849 C C . LYS A 1 113 ? -46.133 16.461 21.900 1.00 32.50 113 LYS A C 1
ATOM 851 O O . LYS A 1 113 ? -46.924 17.004 21.150 1.00 32.50 113 LYS A O 1
ATOM 856 N N . SER A 1 114 ? -45.448 15.378 21.533 1.00 33.91 114 SER A N 1
ATOM 857 C CA . SER A 1 114 ? -46.150 14.191 21.021 1.00 33.91 114 SER A CA 1
ATOM 858 C C . SER A 1 114 ? -45.187 13.014 20.862 1.00 33.91 114 SER A C 1
ATOM 860 O O . SER A 1 114 ? -44.238 13.053 20.084 1.00 33.91 114 SER A O 1
ATOM 862 N N . LEU A 1 115 ? -45.459 11.954 21.624 1.00 38.34 115 LEU A N 1
ATOM 863 C CA . LEU A 1 115 ? -45.056 10.587 21.316 1.00 38.34 115 LEU A CA 1
ATOM 864 C C . LEU A 1 115 ? -45.977 10.060 20.209 1.00 38.34 115 LEU A C 1
ATOM 866 O O . LEU A 1 115 ? -47.193 10.078 20.382 1.00 38.34 115 LEU A O 1
ATOM 870 N N . SER A 1 116 ? -45.423 9.486 19.143 1.00 34.38 116 SER A N 1
ATOM 871 C CA . SER A 1 116 ? -46.117 8.548 18.242 1.00 34.38 116 SER A CA 1
ATOM 872 C C . SER A 1 116 ? -45.043 7.690 17.559 1.00 34.38 116 SER A C 1
ATOM 874 O O . SER A 1 116 ? -44.245 8.205 16.791 1.00 34.38 116 SER A O 1
ATOM 876 N N . LYS A 1 117 ? -44.758 6.468 18.034 1.00 38.44 117 LYS A N 1
ATOM 877 C CA . LYS A 1 117 ? -45.366 5.191 17.601 1.00 38.44 117 LYS A CA 1
ATOM 878 C C . LYS A 1 117 ? -45.529 5.080 16.079 1.00 38.44 117 LYS A C 1
ATOM 880 O O . LYS A 1 117 ? -46.606 5.336 15.559 1.00 38.44 117 LYS A O 1
ATOM 885 N N . THR A 1 118 ? -44.500 4.546 15.423 1.00 29.28 118 THR A N 1
ATOM 886 C CA . THR A 1 118 ? -44.637 3.878 14.123 1.00 29.28 118 THR A CA 1
ATOM 887 C C . THR A 1 118 ? -44.199 2.428 14.291 1.00 29.28 118 THR A C 1
ATOM 889 O O . THR A 1 118 ? -43.019 2.119 14.424 1.00 29.28 118 THR A O 1
ATOM 892 N N . GLN A 1 119 ? -45.195 1.549 14.377 1.00 36.09 119 GLN A N 1
ATOM 893 C CA . GLN A 1 119 ? -45.063 0.103 14.245 1.00 36.09 119 GLN A CA 1
ATOM 894 C C . GLN A 1 119 ? -44.848 -0.230 12.770 1.00 36.09 119 GLN A C 1
ATOM 896 O O . GLN A 1 119 ? -45.674 0.150 11.944 1.00 36.09 119 GLN A O 1
ATOM 901 N N . LEU A 1 120 ? -43.804 -0.993 12.451 1.00 34.75 120 LEU A N 1
ATOM 902 C CA . LEU A 1 120 ? -43.703 -1.707 11.182 1.00 34.75 120 LEU A CA 1
ATOM 903 C C . LEU A 1 120 ? -43.334 -3.164 11.451 1.00 34.75 120 LEU A C 1
ATOM 905 O O . LEU A 1 120 ? -42.503 -3.487 12.297 1.00 34.75 120 LEU A O 1
ATOM 909 N N . LYS A 1 121 ? -44.106 -4.014 10.782 1.00 30.75 121 LYS A N 1
ATOM 910 C CA . LYS A 1 121 ? -44.261 -5.444 10.994 1.00 30.75 121 LYS A CA 1
ATOM 911 C C . LYS A 1 121 ? -43.045 -6.225 10.498 1.00 30.75 121 LYS A C 1
ATOM 913 O O . LYS A 1 121 ? -42.506 -5.955 9.434 1.00 30.75 121 LYS A O 1
ATOM 918 N N . THR A 1 122 ? -42.722 -7.228 11.305 1.00 31.31 122 THR A N 1
ATOM 919 C CA . THR A 1 122 ? -42.149 -8.543 10.990 1.00 31.31 122 THR A CA 1
ATOM 920 C C . THR A 1 122 ? -42.190 -8.933 9.500 1.00 31.31 122 THR A C 1
ATOM 922 O O . THR A 1 122 ? -43.256 -9.023 8.890 1.00 31.31 122 THR A O 1
ATOM 925 N N . SER A 1 123 ? -41.009 -9.243 8.957 1.00 32.31 123 SER A N 1
ATOM 926 C CA . SER A 1 123 ? -40.831 -10.295 7.957 1.00 32.31 123 SER A CA 1
ATOM 927 C C . SER A 1 123 ? -39.626 -11.142 8.364 1.00 32.31 123 SER A C 1
ATOM 929 O O . SER A 1 123 ? -38.521 -10.631 8.537 1.00 32.31 123 SER A O 1
ATOM 931 N N . SER A 1 124 ? -39.875 -12.427 8.560 1.00 39.19 124 SER A N 1
ATOM 932 C CA . SER A 1 124 ? -38.941 -13.479 8.953 1.00 39.19 124 SER A CA 1
ATOM 933 C C . SER A 1 124 ? -37.895 -13.799 7.876 1.00 39.19 124 SER A C 1
ATOM 935 O O . SER A 1 124 ? -38.266 -14.076 6.736 1.00 39.19 124 SER A O 1
ATOM 937 N N . LEU A 1 125 ? -36.622 -13.887 8.272 1.00 37.75 125 LEU A N 1
ATOM 938 C CA . LEU A 1 125 ? -35.583 -14.685 7.606 1.00 37.75 125 LEU A CA 1
ATOM 939 C C . LEU A 1 125 ? -34.791 -15.483 8.667 1.00 37.75 125 LEU A C 1
ATOM 941 O O . LEU A 1 125 ? -34.839 -15.116 9.844 1.00 37.75 125 LEU A O 1
ATOM 945 N N . PRO A 1 126 ? -34.146 -16.603 8.286 1.00 38.38 126 PRO A N 1
ATOM 946 C CA . PRO A 1 126 ? -33.839 -17.709 9.179 1.00 38.38 126 PRO A CA 1
ATOM 947 C C . PRO A 1 126 ? -32.788 -17.371 10.229 1.00 38.38 126 PRO A C 1
ATOM 949 O O . PRO A 1 126 ? -31.789 -16.710 9.963 1.00 38.38 126 PRO A O 1
ATOM 952 N N . GLN A 1 127 ? -33.054 -17.915 11.408 1.00 41.94 127 GLN A N 1
ATOM 953 C CA . GLN A 1 127 ? -32.238 -17.981 12.607 1.00 41.94 127 GLN A CA 1
ATOM 954 C C . GLN A 1 127 ? -30.767 -18.306 12.282 1.00 41.94 127 GLN A C 1
ATOM 956 O O . GLN A 1 127 ? -30.410 -19.458 12.042 1.00 41.94 127 GLN A O 1
ATOM 961 N N . LEU A 1 128 ? -29.909 -17.285 12.288 1.00 37.31 128 LEU A N 1
ATOM 962 C CA . LEU A 1 128 ? -28.508 -17.473 12.640 1.00 37.31 128 LEU A CA 1
ATOM 963 C C . LEU A 1 128 ? -28.445 -17.278 14.153 1.00 37.31 128 LEU A C 1
ATOM 965 O O . LEU A 1 128 ? -28.812 -16.212 14.645 1.00 37.31 128 LEU A O 1
ATOM 969 N N . GLU A 1 129 ? -28.057 -18.328 14.873 1.00 33.69 129 GLU A N 1
ATOM 970 C CA . GLU A 1 129 ? -27.752 -18.284 16.303 1.00 33.69 129 GLU A CA 1
ATOM 971 C C . GLU A 1 129 ? -26.930 -17.023 16.618 1.00 33.69 129 GLU A C 1
ATOM 973 O O . GLU A 1 129 ? -25.802 -16.894 16.131 1.00 33.69 129 GLU A O 1
ATOM 978 N N . PRO A 1 130 ? -27.461 -16.065 17.398 1.00 41.66 130 PRO A N 1
ATOM 979 C CA . PRO A 1 130 ? -26.655 -14.968 17.868 1.00 41.66 130 PRO A CA 1
ATOM 980 C C . PRO A 1 130 ? -25.781 -15.546 18.975 1.00 41.66 130 PRO A C 1
ATOM 982 O O . PRO A 1 130 ? -26.177 -15.590 20.140 1.00 41.66 130 PRO A O 1
ATOM 985 N N . THR A 1 131 ? -24.554 -15.945 18.640 1.00 38.28 131 THR A N 1
ATOM 986 C CA . THR A 1 131 ? -23.464 -15.766 19.597 1.00 38.28 131 THR A CA 1
ATOM 987 C C . THR A 1 131 ? -23.413 -14.271 19.859 1.00 38.28 131 THR A C 1
ATOM 989 O O . THR A 1 131 ? -22.776 -13.517 19.127 1.00 38.28 131 THR A O 1
ATOM 992 N N . ALA A 1 132 ? -24.208 -13.828 20.833 1.00 44.28 132 ALA A N 1
ATOM 993 C CA . ALA A 1 132 ? -24.211 -12.479 21.345 1.00 44.28 132 ALA A CA 1
ATOM 994 C C . ALA A 1 132 ? -22.878 -12.304 22.066 1.00 44.28 132 ALA A C 1
ATOM 996 O O . ALA A 1 132 ? -22.786 -12.393 23.289 1.00 44.28 132 ALA A O 1
ATOM 997 N N . THR A 1 133 ? -21.819 -12.120 21.282 1.00 53.22 133 THR A N 1
ATOM 998 C CA . THR A 1 133 ? -20.568 -11.566 21.755 1.00 53.22 133 THR A CA 1
ATOM 999 C C . THR A 1 133 ? -20.952 -10.189 22.260 1.00 53.22 133 THR A C 1
ATOM 1001 O O . THR A 1 133 ? -21.271 -9.293 21.480 1.00 53.22 133 THR A O 1
ATOM 1004 N N . ILE A 1 134 ? -21.070 -10.066 23.579 1.00 58.22 134 ILE A N 1
ATOM 1005 C CA . ILE A 1 134 ? -21.299 -8.788 24.240 1.00 58.22 134 ILE A CA 1
ATOM 1006 C C . ILE A 1 134 ? -20.220 -7.848 23.704 1.00 58.22 134 ILE A C 1
ATOM 1008 O O . ILE A 1 134 ? -19.035 -8.113 23.901 1.00 58.22 134 ILE A O 1
ATOM 1012 N N . TRP A 1 135 ? -20.623 -6.804 22.969 1.00 68.62 135 TRP A N 1
ATOM 1013 C CA . TRP A 1 135 ? -19.684 -5.786 22.509 1.00 68.62 135 TRP A CA 1
ATOM 1014 C C . TRP A 1 135 ? -19.058 -5.153 23.747 1.00 68.62 135 TRP A C 1
ATOM 1016 O O . TRP A 1 135 ? -19.748 -4.565 24.585 1.00 68.62 135 TRP A O 1
ATOM 1026 N N . THR A 1 136 ? -17.753 -5.330 23.883 1.00 68.00 136 THR A N 1
ATOM 1027 C CA . THR A 1 136 ? -16.944 -4.679 24.901 1.00 68.00 136 THR A CA 1
ATOM 1028 C C . THR A 1 136 ? -16.119 -3.617 24.197 1.00 68.00 136 THR A C 1
ATOM 1030 O O . THR A 1 136 ? -15.213 -3.955 23.443 1.00 68.00 136 THR A O 1
ATOM 1033 N N . SER A 1 137 ? -16.469 -2.357 24.444 1.00 64.81 137 SER A N 1
ATOM 1034 C CA . SER A 1 137 ? -15.738 -1.154 24.025 1.00 64.81 137 SER A CA 1
ATOM 1035 C C . SER A 1 137 ? -14.214 -1.375 24.065 1.00 64.81 137 SER A C 1
ATOM 1037 O O . SER A 1 137 ? -13.664 -1.727 25.113 1.00 64.81 137 SER A O 1
ATOM 1039 N N . GLY A 1 138 ? -13.548 -1.239 22.916 1.00 65.31 138 GLY A N 1
ATOM 1040 C CA . GLY A 1 138 ? -12.104 -1.399 22.711 1.00 65.31 138 GLY A CA 1
ATOM 1041 C C . GLY A 1 138 ? -11.603 -2.814 22.385 1.00 65.31 138 GLY A C 1
ATOM 1042 O O . GLY A 1 138 ? -10.444 -2.971 21.988 1.00 65.31 138 GLY A O 1
ATOM 1043 N N . GLN A 1 139 ? -12.432 -3.851 22.516 1.00 71.88 139 GLN A N 1
ATOM 1044 C CA . GLN A 1 139 ? -12.043 -5.236 22.232 1.00 71.88 139 GLN A CA 1
ATOM 1045 C C . GLN A 1 139 ? -11.959 -5.476 20.719 1.00 71.88 139 GLN A C 1
ATOM 1047 O O . GLN A 1 139 ? -12.950 -5.324 20.013 1.00 71.88 139 GLN A O 1
ATOM 1052 N N . GLY A 1 140 ? -10.793 -5.884 20.210 1.00 80.75 140 GLY A N 1
ATOM 1053 C CA . GLY A 1 140 ? -10.573 -6.098 18.771 1.00 80.75 140 GLY A CA 1
ATOM 1054 C C . GLY A 1 140 ? -9.838 -4.949 18.070 1.00 80.75 140 GLY A C 1
ATOM 1055 O O . GLY A 1 140 ? -9.351 -5.107 16.945 1.00 80.75 140 GLY A O 1
ATOM 1056 N N . MET A 1 141 ? -9.725 -3.779 18.710 1.00 88.62 141 MET A N 1
ATOM 1057 C CA . MET A 1 141 ? -9.096 -2.622 18.066 1.00 88.62 141 MET A CA 1
ATOM 1058 C C . MET A 1 141 ? -7.576 -2.733 17.999 1.00 88.62 141 MET A C 1
ATOM 1060 O O . MET A 1 141 ? -6.975 -2.306 17.015 1.00 88.62 141 MET A O 1
ATOM 1064 N N . LYS A 1 142 ? -6.948 -3.391 18.978 1.00 88.19 142 LYS A N 1
ATOM 1065 C CA . LYS A 1 142 ? -5.514 -3.709 18.930 1.00 88.19 142 LYS A CA 1
ATOM 1066 C C . LYS A 1 142 ? -5.196 -4.653 17.768 1.00 88.19 142 LYS A C 1
ATOM 1068 O O . LYS A 1 142 ? -4.209 -4.463 17.064 1.00 88.19 142 LYS A O 1
ATOM 1073 N N . GLU A 1 143 ? -6.047 -5.648 17.554 1.00 91.06 143 GLU A N 1
ATOM 1074 C CA . GLU A 1 143 ? -5.960 -6.607 16.459 1.00 91.06 143 GLU A CA 1
ATOM 1075 C C . GLU A 1 143 ? -6.151 -5.908 15.113 1.00 91.06 143 GLU A C 1
ATOM 1077 O O . GLU A 1 143 ? -5.408 -6.178 14.175 1.00 91.06 143 GLU A O 1
ATOM 1082 N N . THR A 1 144 ? -7.087 -4.961 15.035 1.00 92.56 144 THR A N 1
ATOM 1083 C CA . THR A 1 144 ? -7.319 -4.152 13.830 1.00 92.56 144 THR A CA 1
ATOM 1084 C C . THR A 1 144 ? -6.117 -3.274 13.496 1.00 92.56 144 THR A C 1
ATOM 1086 O O . THR A 1 144 ? -5.713 -3.222 12.337 1.00 92.56 144 THR A O 1
ATOM 1089 N N . VAL A 1 145 ? -5.502 -2.628 14.493 1.00 93.75 145 VAL A N 1
ATOM 1090 C CA . VAL A 1 145 ? -4.260 -1.860 14.304 1.00 93.75 145 VAL A CA 1
ATOM 1091 C C . VAL A 1 145 ? -3.140 -2.772 13.810 1.00 93.75 145 VAL A C 1
ATOM 1093 O O . VAL A 1 145 ? -2.514 -2.475 12.796 1.00 93.75 145 VAL A O 1
ATOM 1096 N N . GLN A 1 146 ? -2.922 -3.917 14.465 1.00 93.62 146 GLN A N 1
ATOM 1097 C CA . GLN A 1 146 ? -1.898 -4.875 14.043 1.00 93.62 146 GLN A CA 1
ATOM 1098 C C . GLN A 1 146 ? -2.139 -5.372 12.613 1.00 93.62 146 GLN A C 1
ATOM 1100 O O . GLN A 1 146 ? -1.207 -5.477 11.819 1.00 93.62 146 GLN A O 1
ATOM 1105 N N . PHE A 1 147 ? -3.391 -5.665 12.273 1.00 94.25 147 PHE A N 1
ATOM 1106 C CA . PHE A 1 147 ? -3.782 -6.071 10.932 1.00 94.25 147 PHE A CA 1
ATOM 1107 C C . PHE A 1 147 ? -3.514 -4.969 9.901 1.00 94.25 147 PHE A C 1
ATOM 1109 O O . PHE A 1 147 ? -2.960 -5.255 8.842 1.00 94.25 147 PHE A O 1
ATOM 1116 N N . ALA A 1 148 ? -3.837 -3.713 10.214 1.00 94.50 148 ALA A N 1
ATOM 1117 C CA . ALA A 1 148 ? -3.590 -2.578 9.332 1.00 94.50 148 ALA A CA 1
ATOM 1118 C C . ALA A 1 148 ? -2.086 -2.326 9.109 1.00 94.50 148 ALA A C 1
ATOM 1120 O O . ALA A 1 148 ? -1.669 -2.026 7.990 1.00 94.50 148 ALA A O 1
ATOM 1121 N N . LEU A 1 149 ? -1.256 -2.519 10.141 1.00 93.25 149 LEU A N 1
ATOM 1122 C CA . LEU A 1 149 ? 0.206 -2.458 10.033 1.00 93.25 149 LEU A CA 1
ATOM 1123 C C . LEU A 1 149 ? 0.769 -3.591 9.166 1.00 93.25 149 LEU A C 1
ATOM 1125 O O . LEU A 1 149 ? 1.609 -3.338 8.306 1.00 93.25 149 LEU A O 1
ATOM 1129 N N . ASN A 1 150 ? 0.270 -4.818 9.339 1.00 93.94 150 ASN A N 1
ATOM 1130 C CA . ASN A 1 150 ? 0.659 -5.956 8.502 1.00 93.94 150 ASN A CA 1
ATOM 1131 C C . ASN A 1 150 ? 0.239 -5.754 7.038 1.00 93.94 150 ASN A C 1
ATOM 1133 O O . ASN A 1 150 ? 0.986 -6.081 6.122 1.00 93.94 150 ASN A O 1
ATOM 1137 N N . LEU A 1 151 ? -0.955 -5.199 6.805 1.00 95.12 151 LEU A N 1
ATOM 1138 C CA . LEU A 1 151 ? -1.411 -4.844 5.464 1.00 95.12 151 LEU A CA 1
ATOM 1139 C C . LEU A 1 151 ? -0.479 -3.807 4.832 1.00 95.12 151 LEU A C 1
ATOM 1141 O O . LEU A 1 151 ? -0.066 -3.974 3.689 1.00 95.12 151 LEU A O 1
ATOM 1145 N N . LYS A 1 152 ? -0.124 -2.756 5.579 1.00 92.94 152 LYS A N 1
ATOM 1146 C CA . LYS A 1 152 ? 0.792 -1.710 5.118 1.00 92.94 152 LYS A CA 1
ATOM 1147 C C . LYS A 1 152 ? 2.146 -2.294 4.693 1.00 92.94 152 LYS A C 1
ATOM 1149 O O . LYS A 1 152 ? 2.601 -1.986 3.594 1.00 92.94 152 LYS A O 1
ATOM 1154 N N . SER A 1 153 ? 2.763 -3.145 5.515 1.00 91.00 153 SER A N 1
ATOM 1155 C CA . SER A 1 153 ? 4.071 -3.734 5.192 1.00 91.00 153 SER A CA 1
ATOM 1156 C C . SER A 1 153 ? 4.009 -4.676 3.985 1.00 91.00 153 SER A C 1
ATOM 1158 O O . SER A 1 153 ? 4.876 -4.622 3.113 1.00 91.00 153 SER A O 1
ATOM 1160 N N . GLU A 1 154 ? 2.953 -5.484 3.864 1.00 93.25 154 GLU A N 1
ATOM 1161 C CA . GLU A 1 154 ? 2.757 -6.347 2.694 1.00 93.25 154 GLU A CA 1
ATOM 1162 C C . GLU A 1 154 ? 2.570 -5.519 1.411 1.00 93.25 154 GLU A C 1
ATOM 1164 O O . GLU A 1 154 ? 3.144 -5.838 0.367 1.00 93.25 154 GLU A O 1
ATOM 1169 N N . MET A 1 155 ? 1.824 -4.411 1.488 1.00 93.56 155 MET A N 1
ATOM 1170 C CA . MET A 1 155 ? 1.655 -3.470 0.379 1.00 93.56 155 MET A CA 1
ATOM 1171 C C . MET A 1 155 ? 2.983 -2.840 -0.056 1.00 93.56 155 MET A C 1
ATOM 1173 O O . MET A 1 155 ? 3.245 -2.758 -1.257 1.00 93.56 155 MET A O 1
ATOM 1177 N N . GLU A 1 156 ? 3.830 -2.423 0.891 1.00 91.62 156 GLU A N 1
ATOM 1178 C CA . GLU A 1 156 ? 5.166 -1.879 0.612 1.00 91.62 156 GLU A CA 1
ATOM 1179 C C . GLU A 1 156 ? 6.047 -2.913 -0.105 1.00 91.62 156 GLU A C 1
ATOM 1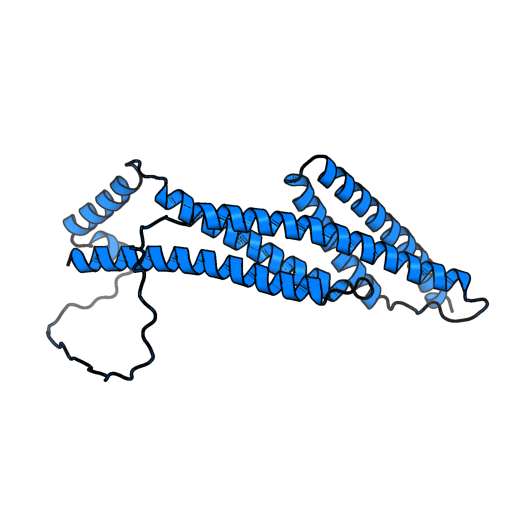181 O O . GLU A 1 156 ? 6.619 -2.625 -1.160 1.00 91.62 156 GLU A O 1
ATOM 1186 N N . ILE A 1 157 ? 6.115 -4.141 0.420 1.00 90.56 157 ILE A N 1
ATOM 1187 C CA . ILE A 1 157 ? 6.910 -5.233 -0.161 1.00 90.56 157 ILE A CA 1
ATOM 1188 C C . ILE A 1 157 ? 6.429 -5.563 -1.572 1.00 90.56 157 ILE A C 1
ATOM 1190 O O . ILE A 1 157 ? 7.247 -5.725 -2.485 1.00 90.56 157 ILE A O 1
ATOM 1194 N N . TRP A 1 158 ? 5.115 -5.678 -1.756 1.00 94.25 158 TRP A N 1
ATOM 1195 C CA . TRP A 1 158 ? 4.521 -5.960 -3.054 1.00 94.25 158 TRP A CA 1
ATOM 1196 C C . TRP A 1 158 ? 4.858 -4.867 -4.067 1.00 94.25 158 TRP A C 1
ATOM 1198 O O . TRP A 1 158 ? 5.306 -5.172 -5.173 1.00 94.25 158 TRP A O 1
ATOM 1208 N N . PHE A 1 159 ? 4.707 -3.597 -3.687 1.00 93.06 159 PHE A N 1
ATOM 1209 C CA . PHE A 1 159 ? 4.939 -2.483 -4.599 1.00 93.06 159 PHE A CA 1
ATOM 1210 C C . PHE A 1 159 ? 6.403 -2.371 -5.016 1.00 93.06 159 PHE A C 1
ATOM 1212 O O . PHE A 1 159 ? 6.686 -2.145 -6.190 1.00 93.06 159 PHE A O 1
ATOM 1219 N N . LEU A 1 160 ? 7.343 -2.619 -4.101 1.00 91.06 160 LEU A N 1
ATOM 1220 C CA . LEU A 1 160 ? 8.769 -2.662 -4.434 1.00 91.06 160 LEU A CA 1
ATOM 1221 C C . LEU A 1 160 ? 9.074 -3.705 -5.515 1.00 91.06 160 LEU A C 1
ATOM 1223 O O . LEU A 1 160 ? 9.782 -3.398 -6.475 1.00 91.06 160 LEU A O 1
ATOM 1227 N N . ARG A 1 161 ? 8.510 -4.914 -5.393 1.00 91.12 161 ARG A N 1
ATOM 1228 C CA . ARG A 1 161 ? 8.661 -5.965 -6.414 1.00 91.12 161 ARG A CA 1
ATOM 1229 C C . ARG A 1 161 ? 8.013 -5.552 -7.730 1.00 91.12 161 ARG A C 1
ATOM 1231 O O . ARG A 1 161 ? 8.633 -5.680 -8.778 1.00 91.12 161 ARG A O 1
ATOM 1238 N N . PHE A 1 162 ? 6.805 -4.996 -7.666 1.00 91.31 162 PHE A N 1
ATOM 1239 C CA . PHE A 1 162 ? 6.075 -4.545 -8.845 1.00 91.31 162 PHE A CA 1
ATOM 1240 C C . PHE A 1 162 ? 6.846 -3.480 -9.637 1.00 91.31 162 PHE A C 1
ATOM 1242 O O . PHE A 1 162 ? 6.936 -3.571 -10.862 1.00 91.31 162 PHE A O 1
ATOM 1249 N N . ILE A 1 163 ? 7.425 -2.480 -8.966 1.00 90.50 163 ILE A N 1
ATOM 1250 C CA . ILE A 1 163 ? 8.226 -1.448 -9.635 1.00 90.50 163 ILE A CA 1
ATOM 1251 C C . ILE A 1 163 ? 9.530 -2.035 -10.175 1.00 90.50 163 ILE A C 1
ATOM 1253 O O . ILE A 1 163 ? 9.925 -1.674 -11.281 1.00 90.50 163 ILE A O 1
ATOM 1257 N N . GLU A 1 164 ? 10.185 -2.948 -9.451 1.00 89.31 164 GLU A N 1
ATOM 1258 C CA . GLU A 1 164 ? 11.384 -3.625 -9.956 1.00 89.31 164 GLU A CA 1
ATOM 1259 C C . GLU A 1 164 ? 11.087 -4.392 -11.256 1.00 89.31 164 GLU A C 1
ATOM 1261 O O . GLU A 1 164 ? 11.787 -4.196 -12.249 1.00 89.31 164 GLU A O 1
ATOM 1266 N N . GLU A 1 165 ? 10.008 -5.176 -11.287 1.00 89.44 165 GLU A N 1
ATOM 1267 C CA . GLU A 1 165 ? 9.558 -5.909 -12.477 1.00 89.44 165 GLU A CA 1
ATOM 1268 C C . GLU A 1 165 ? 9.133 -4.976 -13.617 1.00 89.44 165 GLU A C 1
ATOM 1270 O O . GLU A 1 165 ? 9.436 -5.237 -14.781 1.00 89.44 165 GLU A O 1
ATOM 1275 N N . SER A 1 166 ? 8.455 -3.873 -13.296 1.00 86.44 166 SER A N 1
ATOM 1276 C CA . SER A 1 166 ? 7.995 -2.893 -14.286 1.00 86.44 166 SER A CA 1
ATOM 1277 C C . SER A 1 166 ? 9.156 -2.133 -14.923 1.00 86.44 166 SER A C 1
ATOM 1279 O O . SER A 1 166 ? 9.161 -1.919 -16.135 1.00 86.44 166 SER A O 1
ATOM 1281 N N . LEU A 1 167 ? 10.163 -1.750 -14.133 1.00 84.69 167 LEU A N 1
ATOM 1282 C CA . LEU A 1 167 ? 11.385 -1.140 -14.652 1.00 84.69 167 LEU A CA 1
ATOM 1283 C C . LEU A 1 167 ? 12.162 -2.142 -15.503 1.00 84.69 167 LEU A C 1
ATOM 1285 O O . LEU A 1 167 ? 12.557 -1.798 -16.613 1.00 84.69 167 LEU A O 1
ATOM 1289 N N . ASP A 1 168 ? 12.325 -3.385 -15.045 1.00 84.50 168 ASP A N 1
ATOM 1290 C CA . ASP A 1 168 ? 13.023 -4.425 -15.808 1.00 84.50 168 ASP A CA 1
ATOM 1291 C C . ASP A 1 168 ? 12.301 -4.741 -17.133 1.00 84.50 168 ASP A C 1
ATOM 1293 O O . ASP A 1 168 ? 12.952 -4.910 -18.167 1.00 84.50 168 ASP A O 1
ATOM 1297 N N . ALA A 1 169 ? 10.964 -4.755 -17.145 1.00 82.25 169 ALA A N 1
ATOM 1298 C CA . ALA A 1 169 ? 10.164 -4.872 -18.363 1.00 82.25 169 ALA A CA 1
ATOM 1299 C C . ALA A 1 169 ? 10.327 -3.649 -19.284 1.00 82.25 169 ALA A C 1
ATOM 1301 O O . ALA A 1 169 ? 10.484 -3.819 -20.493 1.00 82.25 169 ALA A O 1
ATOM 1302 N N . GLY A 1 170 ? 10.351 -2.434 -18.726 1.00 74.75 170 GLY A N 1
ATOM 1303 C CA . GLY A 1 170 ? 10.609 -1.197 -19.468 1.00 74.75 170 GLY A CA 1
ATOM 1304 C C . GLY A 1 170 ? 11.992 -1.181 -20.129 1.00 74.75 170 GLY A C 1
ATOM 1305 O O . GLY A 1 170 ? 12.106 -0.876 -21.317 1.00 74.75 170 GLY A O 1
ATOM 1306 N N . PHE A 1 171 ? 13.033 -1.599 -19.403 1.00 67.25 171 PHE A N 1
ATOM 1307 C CA . PHE A 1 171 ? 14.387 -1.753 -19.942 1.00 67.25 171 PHE A CA 1
ATOM 1308 C C . PHE A 1 171 ? 14.464 -2.841 -21.023 1.00 67.25 171 PHE A C 1
ATOM 1310 O O . PHE A 1 171 ? 15.152 -2.651 -22.025 1.00 67.25 171 PHE A O 1
ATOM 1317 N N . ARG A 1 172 ? 13.745 -3.963 -20.865 1.00 72.81 172 ARG A N 1
ATOM 1318 C CA . ARG A 1 172 ? 13.671 -5.027 -21.885 1.00 72.81 172 ARG A CA 1
ATOM 1319 C C . ARG A 1 172 ? 12.996 -4.550 -23.162 1.00 72.81 172 ARG A C 1
ATOM 1321 O O . ARG A 1 172 ? 13.577 -4.720 -24.226 1.00 72.81 172 ARG A O 1
ATOM 1328 N N . MET A 1 173 ? 11.835 -3.901 -23.058 1.00 62.38 173 MET A N 1
ATOM 1329 C CA . MET A 1 173 ? 11.123 -3.376 -24.226 1.00 62.38 173 MET A CA 1
ATOM 1330 C C . MET A 1 173 ? 11.975 -2.371 -25.013 1.00 62.38 173 MET A C 1
ATOM 1332 O O . MET A 1 173 ? 11.932 -2.350 -26.242 1.00 62.38 173 MET A O 1
ATOM 1336 N N . LEU A 1 174 ? 12.797 -1.579 -24.318 1.00 56.09 174 LEU A N 1
ATOM 1337 C CA . LEU A 1 174 ? 13.756 -0.676 -24.949 1.00 56.09 174 LEU A CA 1
ATOM 1338 C C . LEU A 1 174 ? 14.940 -1.419 -25.591 1.00 56.09 174 LEU A C 1
ATOM 1340 O O . LEU A 1 174 ? 15.323 -1.109 -26.719 1.00 56.09 174 LEU A O 1
ATOM 1344 N N . GLY A 1 175 ? 15.520 -2.397 -24.891 1.00 49.34 175 GLY A N 1
ATOM 1345 C CA . GLY A 1 175 ? 16.658 -3.181 -25.381 1.00 49.34 175 GLY A CA 1
ATOM 1346 C C . GLY A 1 175 ? 16.320 -4.032 -26.610 1.00 49.34 175 GLY A C 1
ATOM 1347 O O . GLY A 1 175 ? 17.127 -4.138 -27.531 1.00 49.34 175 GLY A O 1
ATOM 1348 N N . GLU A 1 176 ? 15.103 -4.572 -26.677 1.00 44.50 176 GLU A N 1
ATOM 1349 C CA . GLU A 1 176 ? 14.605 -5.332 -27.831 1.00 44.50 176 GLU A CA 1
ATOM 1350 C C . GLU A 1 176 ? 14.356 -4.440 -29.059 1.00 44.50 176 GLU A C 1
ATOM 1352 O O . GLU A 1 176 ? 14.584 -4.885 -30.186 1.00 44.50 176 GLU A O 1
ATOM 1357 N N . CYS A 1 177 ? 14.007 -3.161 -28.869 1.00 42.59 177 CYS A N 1
ATOM 1358 C CA . CYS A 1 177 ? 13.933 -2.183 -29.964 1.00 42.59 177 CYS A CA 1
ATOM 1359 C C . CYS A 1 177 ? 15.315 -1.855 -30.560 1.00 42.59 177 CYS A C 1
ATOM 1361 O O . CYS A 1 177 ? 15.416 -1.582 -31.755 1.00 42.59 177 CYS A O 1
ATOM 1363 N N . ALA A 1 178 ? 16.385 -1.913 -29.761 1.00 43.12 178 ALA A N 1
ATOM 1364 C CA . ALA A 1 178 ? 17.753 -1.703 -30.241 1.00 43.12 178 ALA A CA 1
ATOM 1365 C C . ALA A 1 178 ? 18.341 -2.945 -30.941 1.00 43.12 178 ALA A C 1
ATOM 1367 O O . ALA A 1 178 ? 19.149 -2.810 -31.856 1.00 43.12 178 ALA A O 1
ATOM 1368 N N . ALA A 1 179 ? 17.925 -4.152 -30.537 1.00 44.03 179 ALA A N 1
ATOM 1369 C CA . ALA A 1 179 ? 18.445 -5.409 -31.081 1.00 44.03 179 ALA A CA 1
ATOM 1370 C C . ALA A 1 179 ? 17.700 -5.917 -32.333 1.00 44.03 179 ALA A C 1
ATOM 1372 O O . ALA A 1 179 ? 18.286 -6.659 -33.119 1.00 44.03 179 ALA A O 1
ATOM 1373 N N . SER A 1 180 ? 16.432 -5.534 -32.537 1.00 45.25 180 SER A N 1
ATOM 1374 C CA . SER A 1 180 ? 15.591 -6.051 -33.635 1.00 45.25 180 SER A CA 1
ATOM 1375 C C . SER A 1 180 ? 15.376 -5.095 -34.816 1.00 45.25 180 SER A C 1
ATOM 1377 O O . SER A 1 180 ? 14.732 -5.481 -35.789 1.00 45.25 180 SER A O 1
ATOM 1379 N N . SER A 1 181 ? 15.945 -3.885 -34.804 1.00 43.69 181 SER A N 1
ATOM 1380 C CA . SER A 1 181 ? 15.741 -2.906 -35.879 1.00 43.69 181 SER A CA 1
ATOM 1381 C C . SER A 1 181 ? 17.052 -2.453 -36.527 1.00 43.69 181 SER A C 1
ATOM 1383 O O . SER A 1 181 ? 17.531 -1.335 -36.323 1.00 43.69 181 SER A O 1
ATOM 1385 N N . GLY A 1 182 ? 17.542 -3.275 -37.456 1.00 46.47 182 GLY A N 1
ATOM 1386 C CA . GLY A 1 182 ? 17.994 -2.735 -38.734 1.00 46.47 182 GLY A CA 1
ATOM 1387 C C . GLY A 1 182 ? 16.785 -2.129 -39.453 1.00 46.47 182 GLY A C 1
ATOM 1388 O O . GLY A 1 182 ? 16.094 -2.823 -40.186 1.00 46.47 182 GLY A O 1
ATOM 1389 N N . GLY A 1 183 ? 16.524 -0.845 -39.204 1.00 46.12 183 GLY A N 1
ATOM 1390 C CA . GLY A 1 183 ? 15.508 -0.056 -39.902 1.00 46.12 183 GLY A CA 1
ATOM 1391 C C . GLY A 1 183 ? 14.091 -0.083 -39.305 1.00 46.12 183 GLY A C 1
ATOM 1392 O O . GLY A 1 183 ? 13.333 -1.021 -39.512 1.00 46.12 183 GLY A O 1
ATOM 1393 N N . SER A 1 184 ? 13.700 1.075 -38.758 1.00 44.59 184 SER A N 1
ATOM 1394 C CA . SER A 1 184 ? 12.323 1.571 -38.582 1.00 44.59 184 SER A CA 1
ATOM 1395 C C . SER A 1 184 ? 11.604 1.308 -37.246 1.00 44.59 184 SER A C 1
ATOM 1397 O O . SER A 1 184 ? 11.164 0.208 -36.930 1.00 44.59 184 SER A O 1
ATOM 1399 N N . LYS A 1 185 ? 11.347 2.445 -36.575 1.00 41.66 185 LYS A N 1
ATOM 1400 C CA . LYS A 1 185 ? 10.402 2.723 -35.479 1.00 41.66 185 LYS A CA 1
ATOM 1401 C C . LYS A 1 185 ? 10.804 2.246 -34.083 1.00 41.66 185 LYS A C 1
ATOM 1403 O O . LYS A 1 185 ? 10.095 1.478 -33.441 1.00 41.66 185 LYS A O 1
ATOM 1408 N N . ALA A 1 186 ? 11.822 2.911 -33.530 1.00 45.59 186 ALA A N 1
ATOM 1409 C CA . ALA A 1 186 ? 11.667 3.393 -32.159 1.00 45.59 186 ALA A CA 1
ATOM 1410 C C . ALA A 1 186 ? 10.321 4.134 -32.106 1.00 45.59 186 ALA A C 1
ATOM 1412 O O . ALA A 1 186 ? 10.147 5.124 -32.820 1.00 45.59 186 ALA A O 1
ATOM 1413 N N . LEU A 1 187 ? 9.334 3.599 -31.381 1.00 41.84 187 LEU A N 1
ATOM 1414 C CA . LEU A 1 187 ? 8.072 4.305 -31.182 1.00 41.84 187 LEU A CA 1
ATOM 1415 C C . LEU A 1 187 ? 8.424 5.678 -30.593 1.00 41.84 187 LEU A C 1
ATOM 1417 O O . LEU A 1 187 ? 9.066 5.715 -29.539 1.00 41.84 187 LEU A O 1
ATOM 1421 N N . PRO A 1 188 ? 8.070 6.793 -31.256 1.00 44.66 188 PRO A N 1
ATOM 1422 C CA . PRO A 1 188 ? 8.211 8.102 -30.651 1.00 44.66 188 PRO A CA 1
ATOM 1423 C C . PRO A 1 188 ? 7.282 8.094 -29.440 1.00 44.66 188 PRO A C 1
ATOM 1425 O O . PRO A 1 188 ? 6.063 8.114 -29.584 1.00 44.66 188 PRO A O 1
ATOM 1428 N N . LEU A 1 189 ? 7.837 7.956 -28.237 1.00 53.00 189 LEU A N 1
ATOM 1429 C CA . LEU A 1 189 ? 7.093 8.335 -27.049 1.00 53.00 189 LEU A CA 1
ATOM 1430 C C . LEU A 1 189 ? 6.910 9.846 -27.166 1.00 53.00 189 LEU A C 1
ATOM 1432 O O . LEU A 1 189 ? 7.881 10.592 -27.050 1.00 53.00 189 LEU A O 1
ATOM 1436 N N . ASP A 1 190 ? 5.689 10.287 -27.462 1.00 55.31 190 ASP A N 1
ATOM 1437 C CA . ASP A 1 190 ? 5.357 11.707 -27.509 1.00 55.31 190 ASP A CA 1
ATOM 1438 C C . ASP A 1 190 ? 5.800 12.384 -26.202 1.00 55.31 190 ASP A C 1
ATOM 1440 O O . ASP A 1 190 ? 5.742 11.788 -25.118 1.00 55.31 190 ASP A O 1
ATOM 1444 N N . CYS A 1 191 ? 6.238 13.646 -26.271 1.00 53.50 191 CYS A N 1
ATOM 1445 C CA . CYS A 1 191 ? 6.771 14.365 -25.106 1.00 53.50 191 CYS A CA 1
ATOM 1446 C C . CYS A 1 191 ? 5.786 14.398 -23.917 1.00 53.50 191 CYS A C 1
ATOM 1448 O O . CYS A 1 191 ? 6.205 14.397 -22.757 1.00 53.50 191 CYS A O 1
ATOM 1450 N N . GLY A 1 192 ? 4.477 14.338 -24.199 1.00 60.16 192 GLY A N 1
ATOM 1451 C CA . GLY A 1 192 ? 3.419 14.207 -23.198 1.00 60.16 192 GLY A CA 1
ATOM 1452 C C . GLY A 1 192 ? 3.427 12.858 -22.467 1.00 60.16 192 GLY A C 1
ATOM 1453 O O . GLY A 1 192 ? 3.254 12.820 -21.250 1.00 60.16 192 GLY A O 1
ATOM 1454 N N . SER A 1 193 ? 3.697 11.753 -23.167 1.00 67.25 193 SER A N 1
ATOM 1455 C CA . SER A 1 193 ? 3.821 10.417 -22.570 1.00 67.25 193 SER A CA 1
ATOM 1456 C C . SER A 1 193 ? 5.070 10.307 -21.693 1.00 67.25 193 SER A C 1
ATOM 1458 O O . SER A 1 193 ? 5.008 9.727 -20.612 1.00 67.25 193 SER A O 1
ATOM 1460 N N . ILE A 1 194 ? 6.180 10.929 -22.106 1.00 70.00 194 ILE A N 1
ATOM 1461 C CA . ILE A 1 194 ? 7.423 10.986 -21.318 1.00 70.00 194 ILE A CA 1
ATOM 1462 C C . ILE A 1 194 ? 7.211 11.805 -20.042 1.00 70.00 194 ILE A C 1
ATOM 1464 O O . ILE A 1 194 ? 7.578 11.356 -18.959 1.00 70.00 194 ILE A O 1
ATOM 1468 N N . SER A 1 195 ? 6.577 12.978 -20.143 1.00 71.06 195 SER A N 1
ATOM 1469 C CA . SER A 1 195 ? 6.259 13.816 -18.980 1.00 71.06 195 SER A CA 1
ATOM 1470 C C . SER A 1 195 ? 5.363 13.083 -17.974 1.00 71.06 195 SER A C 1
ATOM 1472 O O . SER A 1 195 ? 5.633 13.116 -16.772 1.00 71.06 195 SER A O 1
ATOM 1474 N N . GLY A 1 196 ? 4.359 12.342 -18.457 1.00 75.50 196 GLY A N 1
ATOM 1475 C CA . GLY A 1 196 ? 3.515 11.487 -17.620 1.00 75.50 196 GLY A CA 1
ATOM 1476 C C . GLY A 1 196 ? 4.306 10.388 -16.904 1.00 75.50 196 GLY A C 1
ATOM 1477 O O . GLY A 1 196 ? 4.161 10.217 -15.695 1.00 75.50 196 GLY A O 1
ATOM 1478 N N . VAL A 1 197 ? 5.196 9.689 -17.616 1.00 77.44 197 VAL A N 1
ATOM 1479 C CA . VAL A 1 197 ? 6.073 8.663 -17.024 1.00 77.44 197 VAL A CA 1
ATOM 1480 C C . VAL A 1 197 ? 7.019 9.274 -15.988 1.00 77.44 197 VAL A C 1
ATOM 1482 O O . VAL A 1 197 ? 7.135 8.732 -14.894 1.00 77.44 197 VAL A O 1
ATOM 1485 N N . LEU A 1 198 ? 7.645 10.418 -16.276 1.00 79.50 198 LEU A N 1
ATOM 1486 C CA . LEU A 1 198 ? 8.537 11.112 -15.340 1.00 79.50 198 LEU A CA 1
ATOM 1487 C C . LEU A 1 198 ? 7.802 11.612 -14.095 1.00 79.50 198 LEU A C 1
ATOM 1489 O O . LEU A 1 198 ? 8.329 11.501 -12.991 1.00 79.50 198 LEU A O 1
ATOM 1493 N N . SER A 1 199 ? 6.584 12.135 -14.251 1.00 84.31 199 SER A N 1
ATOM 1494 C CA . SER A 1 199 ? 5.741 12.548 -13.127 1.00 84.31 199 SER A CA 1
ATOM 1495 C C . SER A 1 199 ? 5.423 11.364 -12.213 1.00 84.31 199 SER A C 1
ATOM 1497 O O . SER A 1 199 ? 5.581 11.457 -10.995 1.00 84.31 199 SER A O 1
ATOM 1499 N N . GLN A 1 200 ? 5.054 10.222 -12.796 1.00 83.88 200 GLN A N 1
ATOM 1500 C CA . GLN A 1 200 ? 4.790 9.005 -12.030 1.00 83.88 200 GLN A CA 1
ATOM 1501 C C . GLN A 1 200 ? 6.053 8.462 -11.366 1.00 83.88 200 GLN A C 1
ATOM 1503 O O . GLN A 1 200 ? 6.034 8.101 -10.194 1.00 83.88 200 GLN A O 1
ATOM 1508 N N . LEU A 1 201 ? 7.178 8.478 -12.071 1.00 85.50 201 LEU A N 1
ATOM 1509 C CA . LEU A 1 201 ? 8.462 8.029 -11.552 1.00 85.50 201 LEU A CA 1
ATOM 1510 C C . LEU A 1 201 ? 8.962 8.905 -10.397 1.00 85.50 201 LEU A C 1
ATOM 1512 O O . LEU A 1 201 ? 9.488 8.387 -9.413 1.00 85.50 201 LEU A O 1
ATOM 1516 N N . LYS A 1 202 ? 8.725 10.219 -10.474 1.00 88.19 202 LYS A N 1
ATOM 1517 C CA . LYS A 1 202 ? 8.956 11.151 -9.368 1.00 88.19 202 LYS A CA 1
ATOM 1518 C C . LYS A 1 202 ? 8.090 10.797 -8.161 1.00 88.19 202 LYS A C 1
ATOM 1520 O O . LYS A 1 202 ? 8.622 10.684 -7.067 1.00 88.19 202 LYS A O 1
ATOM 1525 N N . ARG A 1 203 ? 6.789 10.551 -8.354 1.00 89.31 203 ARG A N 1
ATOM 1526 C CA . ARG A 1 203 ? 5.890 10.137 -7.261 1.00 89.31 203 ARG A CA 1
ATOM 1527 C C . ARG A 1 203 ? 6.326 8.827 -6.611 1.00 89.31 203 ARG A C 1
ATOM 1529 O O . ARG A 1 203 ? 6.247 8.706 -5.394 1.00 89.31 203 ARG A O 1
ATOM 1536 N N . VAL A 1 204 ? 6.802 7.865 -7.403 1.00 89.62 204 VAL A N 1
ATOM 1537 C CA . VAL A 1 204 ? 7.388 6.624 -6.880 1.00 89.62 204 VAL A CA 1
ATOM 1538 C C . VAL A 1 204 ? 8.653 6.927 -6.079 1.00 89.62 204 VAL A C 1
ATOM 1540 O O . VAL A 1 204 ? 8.794 6.396 -4.986 1.00 89.62 204 VAL A O 1
ATOM 1543 N N . ASN A 1 205 ? 9.543 7.799 -6.562 1.00 89.44 205 ASN A N 1
ATOM 1544 C CA . ASN A 1 205 ? 10.725 8.209 -5.800 1.00 89.44 205 ASN A CA 1
ATOM 1545 C C . ASN A 1 205 ? 10.354 8.871 -4.462 1.00 89.44 205 ASN A C 1
ATOM 1547 O O . ASN A 1 205 ? 10.887 8.476 -3.430 1.00 89.44 205 ASN A O 1
ATOM 1551 N N . ASP A 1 206 ? 9.412 9.814 -4.471 1.00 90.88 206 ASP A N 1
ATOM 1552 C CA . ASP A 1 206 ? 8.958 10.507 -3.261 1.00 90.88 206 ASP A CA 1
ATOM 1553 C C . ASP A 1 206 ? 8.327 9.511 -2.261 1.00 90.88 206 ASP A C 1
ATOM 1555 O O . ASP A 1 206 ? 8.577 9.570 -1.057 1.00 90.88 206 ASP A O 1
ATOM 1559 N N . TRP A 1 207 ? 7.563 8.527 -2.756 1.00 92.31 207 TRP A N 1
ATOM 1560 C CA . TRP A 1 207 ? 7.040 7.434 -1.930 1.00 92.31 207 TRP A CA 1
ATOM 1561 C C . TRP A 1 207 ? 8.158 6.542 -1.366 1.00 92.31 207 T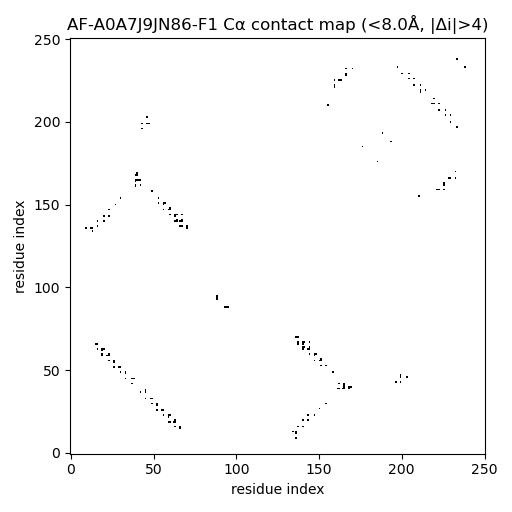RP A C 1
ATOM 1563 O O . TRP A 1 207 ? 8.109 6.156 -0.200 1.00 92.31 207 TRP A O 1
ATOM 1573 N N . LEU A 1 208 ? 9.193 6.240 -2.156 1.00 88.19 208 LEU A N 1
ATOM 1574 C CA . LEU A 1 208 ? 10.355 5.459 -1.719 1.00 88.19 208 LEU A CA 1
ATOM 1575 C C . LEU A 1 208 ? 11.157 6.178 -0.622 1.00 88.19 208 LEU A C 1
ATOM 1577 O O . LEU A 1 208 ? 11.665 5.524 0.286 1.00 88.19 208 LEU A O 1
ATOM 1581 N N . ASP A 1 209 ? 11.273 7.507 -0.675 1.00 87.25 209 ASP A N 1
ATOM 1582 C CA . ASP A 1 209 ? 11.865 8.315 0.402 1.00 87.25 209 ASP A CA 1
ATOM 1583 C C . ASP A 1 209 ? 11.074 8.168 1.716 1.00 87.25 209 ASP A C 1
ATOM 1585 O O . ASP A 1 209 ? 11.649 7.981 2.794 1.00 87.25 209 ASP A O 1
ATOM 1589 N N . GLN A 1 210 ? 9.743 8.163 1.624 1.00 85.38 210 GLN A N 1
ATOM 1590 C CA . GLN A 1 210 ? 8.866 7.952 2.774 1.00 85.38 210 GLN A CA 1
ATOM 1591 C C . GLN A 1 210 ? 8.915 6.511 3.313 1.00 85.38 210 GLN A C 1
ATOM 1593 O O . GLN A 1 210 ? 8.881 6.310 4.530 1.00 85.38 210 GLN A O 1
ATOM 1598 N N . ALA A 1 211 ? 9.018 5.511 2.434 1.00 76.50 211 ALA A N 1
ATOM 1599 C CA . ALA A 1 211 ? 9.120 4.103 2.819 1.00 76.50 211 ALA A CA 1
ATOM 1600 C C . ALA A 1 211 ? 10.456 3.791 3.526 1.00 76.50 211 ALA A C 1
ATOM 1602 O O . ALA A 1 211 ? 10.467 3.087 4.532 1.00 76.50 211 ALA A O 1
ATOM 1603 N N . VAL A 1 212 ? 11.571 4.380 3.070 1.00 67.94 212 VAL A N 1
ATOM 1604 C CA . VAL A 1 212 ? 12.905 4.240 3.703 1.00 67.94 212 VAL A CA 1
ATOM 1605 C C . VAL A 1 212 ? 12.932 4.792 5.118 1.00 67.94 212 VAL A C 1
ATOM 1607 O O . VAL A 1 212 ? 13.598 4.229 5.978 1.00 67.94 212 VAL A O 1
ATOM 1610 N N . SER A 1 213 ? 12.178 5.858 5.380 1.00 71.31 213 SER A N 1
ATOM 1611 C CA . SER A 1 213 ? 12.152 6.502 6.697 1.00 71.31 213 SER A CA 1
ATOM 1612 C C . SER A 1 213 ? 11.568 5.610 7.805 1.00 71.31 213 SER A C 1
ATOM 1614 O O . SER A 1 213 ? 11.722 5.932 8.978 1.00 71.31 213 SER A O 1
ATOM 1616 N N . ASN A 1 214 ? 10.896 4.508 7.448 1.00 65.81 214 ASN A N 1
ATOM 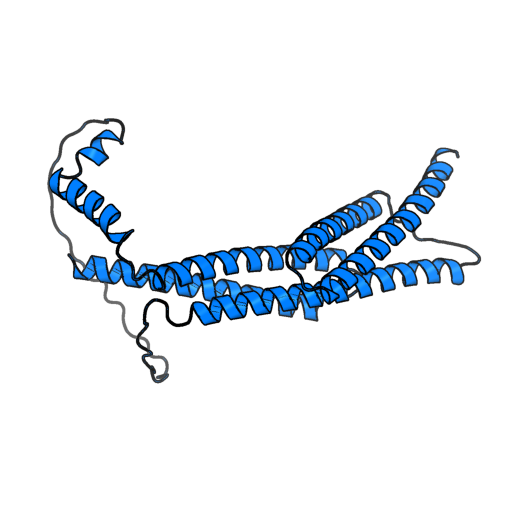1617 C CA . ASN A 1 214 ? 10.198 3.618 8.381 1.00 65.81 214 ASN A CA 1
ATOM 1618 C C . ASN A 1 214 ? 10.594 2.133 8.238 1.00 65.81 214 ASN A C 1
ATOM 1620 O O . ASN A 1 214 ? 9.953 1.288 8.860 1.00 65.81 214 ASN A O 1
ATOM 1624 N N . GLY A 1 215 ? 11.568 1.806 7.380 1.00 63.84 215 GLY A N 1
ATOM 1625 C CA . GLY A 1 215 ? 11.873 0.431 6.972 1.00 63.84 215 GLY A CA 1
ATOM 1626 C C . GLY A 1 215 ? 13.110 -0.177 7.636 1.00 63.84 215 GLY A C 1
ATOM 1627 O O . GLY A 1 215 ? 14.006 0.534 8.083 1.00 63.84 215 GLY A O 1
ATOM 1628 N N . ASP A 1 216 ? 13.172 -1.509 7.644 1.00 72.69 216 ASP A N 1
ATOM 1629 C CA . ASP A 1 216 ? 14.341 -2.272 8.097 1.00 72.69 216 ASP A CA 1
ATOM 1630 C C . ASP A 1 216 ? 15.516 -2.179 7.094 1.00 72.69 216 ASP A C 1
ATOM 1632 O O . ASP 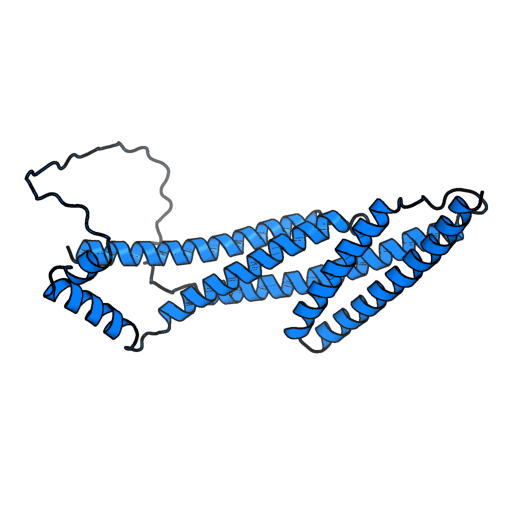A 1 216 ? 15.306 -1.987 5.894 1.00 72.69 216 ASP A O 1
ATOM 1636 N N . GLU A 1 217 ? 16.749 -2.429 7.556 1.00 75.31 217 GLU A N 1
ATOM 1637 C CA . GLU A 1 217 ? 17.993 -2.468 6.751 1.00 75.31 217 GLU A CA 1
ATOM 1638 C C . GLU A 1 217 ? 17.854 -3.153 5.362 1.00 75.31 217 GLU A C 1
ATOM 1640 O O . GLU A 1 217 ? 18.183 -2.534 4.348 1.00 75.31 217 GLU A O 1
ATOM 1645 N N . PRO A 1 218 ? 17.291 -4.378 5.228 1.00 75.06 218 PRO A N 1
ATOM 1646 C CA . PRO A 1 218 ? 17.155 -5.034 3.920 1.00 75.06 218 PRO A CA 1
ATOM 1647 C C . PRO A 1 218 ? 16.115 -4.380 2.995 1.00 75.06 218 PRO A C 1
ATOM 1649 O O . PRO A 1 218 ? 16.122 -4.613 1.781 1.00 75.06 218 PRO A O 1
ATOM 1652 N N . LEU A 1 219 ? 15.175 -3.611 3.549 1.00 76.81 219 LEU A N 1
ATOM 1653 C CA . LEU A 1 219 ? 14.183 -2.864 2.782 1.00 76.81 219 LEU A CA 1
ATOM 1654 C C . LEU A 1 219 ? 14.802 -1.567 2.251 1.00 76.81 219 LEU A C 1
ATOM 1656 O O . LEU A 1 219 ? 14.576 -1.222 1.091 1.00 76.81 219 LEU A O 1
ATOM 1660 N N . ILE A 1 220 ? 15.661 -0.928 3.049 1.00 83.19 220 ILE A N 1
ATOM 1661 C CA . ILE A 1 220 ? 16.455 0.241 2.655 1.00 83.19 220 ILE A CA 1
ATOM 1662 C C . ILE A 1 220 ? 17.336 -0.096 1.444 1.00 83.19 220 ILE A C 1
ATOM 1664 O O . ILE A 1 220 ? 17.246 0.589 0.424 1.00 83.19 220 ILE A O 1
ATOM 1668 N N . ASP A 1 221 ? 18.072 -1.212 1.482 1.00 84.94 221 ASP A N 1
ATOM 1669 C CA . ASP A 1 221 ? 18.912 -1.667 0.361 1.00 84.94 221 ASP A CA 1
ATOM 1670 C C . ASP A 1 221 ? 18.120 -1.839 -0.945 1.00 84.94 221 ASP A C 1
ATOM 1672 O O . ASP A 1 221 ? 18.555 -1.437 -2.034 1.00 84.94 221 ASP A O 1
ATOM 1676 N N . LYS A 1 222 ? 16.924 -2.439 -0.854 1.00 84.38 222 LYS A N 1
ATOM 1677 C CA . LYS A 1 222 ? 16.033 -2.620 -2.009 1.00 84.38 222 LYS A CA 1
ATOM 1678 C C . LYS A 1 222 ? 15.541 -1.288 -2.549 1.00 84.38 222 LYS A C 1
ATOM 1680 O O . LYS A 1 222 ? 15.522 -1.105 -3.767 1.00 84.38 222 LYS A O 1
ATOM 1685 N N . VAL A 1 223 ? 15.175 -0.362 -1.669 1.00 86.88 223 VAL A N 1
ATOM 1686 C CA . VAL A 1 223 ? 14.740 0.972 -2.073 1.00 86.88 223 VAL A CA 1
ATOM 1687 C C . VAL A 1 223 ? 15.877 1.730 -2.754 1.00 86.88 223 VAL A C 1
ATOM 1689 O O . VAL A 1 223 ? 15.664 2.300 -3.821 1.00 86.88 223 VAL A O 1
ATOM 1692 N N . GLU A 1 224 ? 17.092 1.713 -2.210 1.00 87.00 224 GLU A N 1
ATOM 1693 C CA . GLU A 1 224 ? 18.237 2.374 -2.838 1.00 87.00 224 GLU A CA 1
ATOM 1694 C C . GLU A 1 224 ? 18.563 1.792 -4.214 1.00 87.00 224 GLU A C 1
ATOM 1696 O O . GLU A 1 224 ? 18.803 2.532 -5.173 1.00 87.00 224 GLU A O 1
ATOM 1701 N N . LYS A 1 225 ? 18.537 0.459 -4.342 1.00 87.56 225 LYS A N 1
ATOM 1702 C CA . LYS A 1 225 ? 18.700 -0.220 -5.633 1.00 87.56 225 LYS A CA 1
ATOM 1703 C C . LYS A 1 225 ? 17.632 0.242 -6.623 1.00 87.56 225 LYS A C 1
ATOM 1705 O O . LYS A 1 225 ? 17.955 0.508 -7.782 1.00 87.56 225 LYS A O 1
ATOM 1710 N N . LEU A 1 226 ? 16.386 0.367 -6.171 1.00 88.19 226 LEU A N 1
ATOM 1711 C CA . LEU A 1 226 ? 15.279 0.818 -7.002 1.00 88.19 226 LEU A CA 1
ATOM 1712 C C . LEU A 1 226 ? 15.439 2.284 -7.409 1.00 88.19 226 LEU A C 1
ATOM 1714 O O . LEU A 1 226 ? 15.314 2.588 -8.589 1.00 88.19 226 LEU A O 1
ATOM 1718 N N . LYS A 1 227 ? 15.830 3.173 -6.489 1.00 88.31 227 LYS A N 1
ATOM 1719 C CA . LYS A 1 227 ? 16.168 4.571 -6.797 1.00 88.31 227 LYS A CA 1
ATOM 1720 C C . LYS A 1 227 ? 17.263 4.654 -7.857 1.00 88.31 227 LYS A C 1
ATOM 1722 O O . LYS A 1 227 ? 17.095 5.361 -8.844 1.00 88.31 227 LYS A O 1
ATOM 1727 N N . ARG A 1 228 ? 18.348 3.879 -7.731 1.00 86.50 228 ARG A N 1
ATOM 1728 C CA . ARG A 1 228 ? 19.400 3.818 -8.765 1.00 86.50 228 ARG A CA 1
ATOM 1729 C C . ARG A 1 228 ? 18.856 3.364 -10.123 1.00 86.50 228 ARG A C 1
ATOM 1731 O O . ARG A 1 228 ? 19.201 3.974 -11.132 1.00 86.50 228 ARG A O 1
ATOM 1738 N N . LYS A 1 229 ? 17.987 2.344 -10.162 1.00 86.00 229 LYS A N 1
ATOM 1739 C CA . LYS A 1 229 ? 17.320 1.898 -11.402 1.00 86.00 229 LYS A CA 1
ATOM 1740 C C . LYS A 1 229 ? 16.434 2.996 -12.000 1.00 86.00 229 LYS A C 1
ATOM 1742 O O . LYS A 1 229 ? 16.489 3.220 -13.204 1.00 86.00 229 LYS A O 1
ATOM 1747 N N . ILE A 1 230 ? 15.671 3.701 -11.166 1.00 85.94 230 ILE A N 1
ATOM 1748 C CA . ILE A 1 230 ? 14.829 4.837 -11.552 1.00 85.94 230 ILE A CA 1
ATOM 1749 C C . ILE A 1 230 ? 15.680 5.946 -12.185 1.00 85.94 230 ILE A C 1
ATOM 1751 O O . ILE A 1 230 ? 15.399 6.363 -13.306 1.00 85.94 230 ILE A O 1
ATOM 1755 N N . TYR A 1 231 ? 16.753 6.384 -11.522 1.00 84.50 231 TYR A N 1
ATOM 1756 C CA . TYR A 1 231 ? 17.652 7.405 -12.067 1.00 84.50 231 TYR A CA 1
ATOM 1757 C C . TYR A 1 231 ? 18.325 6.947 -13.366 1.00 84.50 231 TYR A C 1
ATOM 1759 O O . TYR A 1 231 ? 18.397 7.723 -14.315 1.00 84.50 231 TYR A O 1
ATOM 1767 N N . GLY A 1 232 ? 18.755 5.683 -13.449 1.00 81.69 232 GLY A N 1
ATOM 1768 C CA . GLY A 1 232 ? 19.299 5.104 -14.680 1.00 81.69 232 GLY A CA 1
ATOM 1769 C C . GLY A 1 232 ? 18.294 5.129 -15.835 1.00 81.69 232 GLY A C 1
ATOM 1770 O O . GLY A 1 232 ? 18.643 5.538 -16.940 1.00 81.69 232 GLY A O 1
ATOM 1771 N N . PHE A 1 233 ? 17.033 4.783 -15.561 1.00 79.25 233 PHE A N 1
ATOM 1772 C CA . PHE A 1 233 ? 15.942 4.857 -16.532 1.00 79.25 233 PHE A CA 1
ATOM 1773 C C . PHE A 1 233 ? 15.737 6.298 -17.019 1.00 79.25 233 PHE A C 1
ATOM 1775 O O . PHE A 1 233 ? 15.696 6.548 -18.221 1.00 79.25 233 PHE A O 1
ATOM 1782 N N . VAL A 1 234 ? 15.683 7.271 -16.103 1.00 81.00 234 VAL A N 1
ATOM 1783 C CA . VAL A 1 234 ? 15.547 8.695 -16.456 1.00 81.00 234 VAL A CA 1
ATOM 1784 C C . VAL A 1 234 ? 16.703 9.163 -17.335 1.00 81.00 234 VAL A C 1
ATOM 1786 O O . VAL A 1 234 ? 16.456 9.771 -18.370 1.00 81.00 234 VAL A O 1
ATOM 1789 N N . ILE A 1 235 ? 17.951 8.875 -16.960 1.00 78.88 235 ILE A N 1
ATOM 1790 C CA . ILE A 1 235 ? 19.133 9.316 -17.714 1.00 78.88 235 ILE A CA 1
ATOM 1791 C C . ILE A 1 235 ? 19.119 8.725 -19.126 1.00 78.88 235 ILE A C 1
ATOM 1793 O O . ILE A 1 235 ? 19.330 9.448 -20.099 1.00 78.88 235 ILE A O 1
ATOM 1797 N N . GLN A 1 236 ? 18.819 7.433 -19.250 1.00 71.75 236 GLN A N 1
ATOM 1798 C CA . GLN A 1 236 ? 18.816 6.751 -20.539 1.00 71.75 236 GLN A CA 1
ATOM 1799 C C . GLN A 1 236 ? 17.676 7.229 -21.449 1.00 71.75 236 GLN A C 1
ATOM 1801 O O . GLN A 1 236 ? 17.875 7.379 -22.651 1.00 71.75 236 GLN A O 1
ATOM 1806 N N . HIS A 1 237 ? 16.498 7.525 -20.896 1.00 64.69 237 HIS A N 1
ATOM 1807 C CA . HIS A 1 237 ? 15.341 7.928 -21.698 1.00 64.69 237 HIS A CA 1
ATOM 1808 C C . HIS A 1 237 ? 15.247 9.432 -21.958 1.00 64.69 237 HIS A C 1
ATOM 1810 O O . HIS A 1 237 ? 14.900 9.815 -23.073 1.00 64.69 237 HIS A O 1
ATOM 1816 N N . VAL A 1 238 ? 15.566 10.288 -20.984 1.00 63.53 238 VAL A N 1
ATOM 1817 C CA . VAL A 1 238 ? 15.556 11.754 -21.149 1.00 63.53 238 VAL A CA 1
ATOM 1818 C C . VAL A 1 238 ? 16.775 12.219 -21.944 1.00 63.53 238 VAL A C 1
ATOM 1820 O O . VAL A 1 238 ? 16.646 13.130 -22.755 1.00 63.53 238 VAL A O 1
ATOM 1823 N N . GLY A 1 239 ? 17.927 11.552 -21.796 1.00 55.78 239 GLY A N 1
ATOM 1824 C CA . GLY A 1 239 ? 19.118 11.826 -22.605 1.00 55.78 239 GLY A CA 1
ATOM 1825 C C . GLY A 1 239 ? 18.893 11.529 -24.090 1.00 55.78 239 GLY A C 1
ATOM 1826 O O . GLY A 1 239 ? 19.053 12.410 -24.926 1.00 55.78 239 GLY A O 1
ATOM 1827 N N . SER A 1 240 ? 18.412 10.327 -24.429 1.00 54.19 240 SER A N 1
ATOM 1828 C CA . SER A 1 240 ? 18.192 9.942 -25.833 1.00 54.19 240 SER A CA 1
ATOM 1829 C C . SER A 1 240 ? 17.013 10.654 -26.511 1.00 54.19 240 SER A C 1
ATOM 1831 O O . SER A 1 240 ? 17.011 10.791 -27.733 1.00 54.19 240 SER A O 1
ATOM 1833 N N . THR A 1 241 ? 16.002 11.116 -25.764 1.00 49.62 241 THR A N 1
ATOM 1834 C CA . THR A 1 241 ? 14.884 11.892 -26.342 1.00 49.62 241 THR A CA 1
ATOM 1835 C C . THR A 1 241 ? 15.224 13.369 -26.516 1.00 49.62 241 THR A C 1
ATOM 1837 O O . THR A 1 241 ? 14.744 13.970 -27.474 1.00 49.62 241 THR A O 1
ATOM 1840 N N . PHE A 1 242 ? 16.092 13.947 -25.677 1.00 51.53 242 PHE A N 1
ATOM 1841 C CA . PHE A 1 242 ? 16.607 15.305 -25.878 1.00 51.53 242 PHE A CA 1
ATOM 1842 C C . PHE A 1 242 ? 17.407 15.421 -27.186 1.00 51.53 242 PHE A C 1
ATOM 1844 O O . PHE A 1 242 ? 17.167 16.342 -27.970 1.00 51.53 242 PHE A O 1
ATOM 1851 N N . ASP A 1 243 ? 18.265 14.444 -27.484 1.00 51.66 243 ASP A N 1
ATOM 1852 C CA . ASP A 1 243 ? 19.037 14.419 -28.734 1.00 51.66 243 ASP A CA 1
ATOM 1853 C C . ASP A 1 243 ? 18.141 14.211 -29.973 1.00 51.66 243 ASP A C 1
ATOM 1855 O O . ASP A 1 243 ? 18.364 14.811 -31.026 1.00 51.66 243 ASP A O 1
ATOM 1859 N N . ASN A 1 244 ? 17.071 13.415 -29.852 1.00 48.34 244 ASN A N 1
ATOM 1860 C CA . ASN A 1 244 ? 16.150 13.142 -30.961 1.00 48.34 244 ASN A CA 1
ATOM 1861 C C . ASN A 1 244 ? 15.155 14.297 -31.222 1.00 48.34 244 ASN A C 1
ATOM 1863 O O . ASN A 1 244 ? 14.875 14.625 -32.374 1.00 48.34 244 ASN A O 1
ATOM 1867 N N . CYS A 1 245 ? 14.661 14.969 -30.173 1.00 46.97 245 CYS A N 1
ATOM 1868 C CA . CYS A 1 245 ? 13.836 16.178 -30.304 1.00 46.97 245 CYS A CA 1
ATOM 1869 C C . CYS A 1 245 ? 14.631 17.359 -30.886 1.00 46.97 245 CYS A C 1
ATOM 1871 O O . CYS A 1 245 ? 14.094 18.122 -31.687 1.00 46.97 245 CYS A O 1
ATOM 1873 N N . SER A 1 246 ? 15.916 17.485 -30.540 1.00 48.84 246 SER A N 1
ATOM 1874 C CA . SER A 1 246 ? 16.798 18.530 -31.082 1.00 48.84 246 SER A CA 1
ATOM 1875 C C . SER A 1 246 ? 17.067 18.354 -32.585 1.00 48.84 246 SER A C 1
ATOM 1877 O O . SER A 1 246 ? 17.151 19.338 -33.324 1.00 48.84 246 SER A O 1
ATOM 1879 N N . ASN A 1 247 ? 17.124 17.107 -33.067 1.00 46.78 247 ASN A N 1
ATOM 1880 C CA . ASN A 1 247 ? 17.273 16.802 -34.494 1.00 46.78 247 ASN A CA 1
ATOM 1881 C C . ASN A 1 247 ? 16.010 17.097 -35.323 1.00 46.78 247 ASN A C 1
ATOM 1883 O O . ASN A 1 247 ? 16.127 17.451 -36.493 1.00 46.78 247 ASN A O 1
ATOM 1887 N N . ILE A 1 248 ? 14.812 17.008 -34.733 1.00 48.56 248 ILE A N 1
ATOM 1888 C CA . ILE A 1 248 ? 13.542 17.310 -35.420 1.00 48.56 248 ILE A CA 1
ATOM 1889 C C . ILE A 1 248 ? 13.303 18.821 -35.563 1.00 48.56 248 ILE A C 1
ATOM 1891 O O . ILE A 1 248 ? 12.725 19.248 -36.556 1.00 48.56 248 ILE A O 1
ATOM 1895 N N . SER A 1 249 ? 13.783 19.650 -34.629 1.00 47.16 249 SER A N 1
ATOM 1896 C CA . SER A 1 249 ? 13.697 21.119 -34.745 1.00 47.16 249 SER A CA 1
ATOM 1897 C C . SER A 1 249 ? 14.709 21.744 -35.715 1.00 47.16 249 SER A C 1
ATOM 1899 O O . SER A 1 249 ? 14.661 22.953 -35.929 1.00 47.16 249 SER A O 1
ATOM 1901 N N . SER A 1 250 ? 15.613 20.947 -36.289 1.00 49.00 250 SER A N 1
ATOM 1902 C CA . SER A 1 250 ? 16.694 21.421 -37.165 1.00 49.00 250 SER A CA 1
ATOM 1903 C C . SER A 1 250 ? 16.500 21.055 -38.648 1.00 49.00 250 SER A C 1
ATOM 1905 O O . SER A 1 250 ? 17.436 21.220 -39.428 1.00 49.00 250 SER A O 1
ATOM 1907 N N . SER A 1 251 ? 15.325 20.540 -39.040 1.00 40.44 251 SER A N 1
ATOM 1908 C CA . SER A 1 251 ? 14.965 20.212 -40.436 1.00 40.44 251 SER A CA 1
ATOM 1909 C C . SER A 1 251 ? 13.879 21.126 -40.990 1.00 40.44 251 SER A C 1
ATOM 1911 O O . SER A 1 251 ? 12.939 21.444 -40.230 1.00 40.44 251 SER A O 1
#

InterPro domains:
  IPR010341 Protein CORTICAL MICROTUBULE DISORDERING [PTHR31928] (1-243)
  IPR049172 CORD, C-terminal domain [PF21647] (1-244)

Sequence (251 aa):
MQRRILASKAAAEALEEAIATESVVRNLSMFSELSSKSKAGNPLPTIDKFLSIYNDVVKYTGIAETVATRHNSNTDNASKSSSLWVEVALATDLEIVSLLTPQNNESPSALQKSLSKTQLKTSSLPQLEPTATIWTSGQGMKETVQFALNLKSEMEIWFLRFIEESLDAGFRMLGECAASSGGSKALPLDCGSISGVLSQLKRVNDWLDQAVSNGDEPLIDKVEKLKRKIYGFVIQHVGSTFDNCSNISSS

Solvent-accessible surface area (backbone atoms only — not comparable to full-atom values): 14898 Å² total; per-residue (Å²): 112,68,71,58,55,53,50,52,52,54,52,50,53,54,48,53,54,48,52,33,48,51,51,43,54,51,39,52,53,54,48,53,55,46,63,74,69,53,49,49,91,60,46,66,70,49,50,57,53,46,55,53,46,50,52,49,43,57,53,36,32,54,51,25,44,54,54,35,51,65,59,67,62,85,63,87,58,71,62,50,56,55,49,48,54,52,50,49,37,62,75,47,74,43,51,74,61,57,73,75,46,84,89,75,90,82,87,89,81,87,82,83,88,82,91,77,90,82,88,80,81,90,79,90,78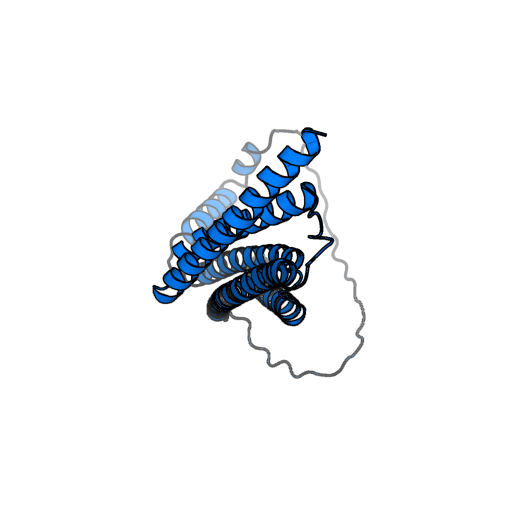,83,89,69,83,76,79,73,70,75,87,51,92,57,72,62,32,64,57,44,30,54,49,39,52,53,50,50,52,52,50,52,56,50,48,56,51,47,52,52,50,22,50,53,45,52,53,46,61,53,52,50,55,69,74,72,45,92,74,84,74,79,75,79,72,50,72,68,58,49,50,52,51,51,53,52,51,47,52,51,49,57,50,45,57,59,49,47,76,77,48,56,73,76,52,37,54,53,44,52,54,48,51,53,50,51,52,50,50,47,53,59,51,54,52,57,45,53,59,53,55,57,56,61,77,72,112

Secondary structure (DSSP, 8-state):
-HHHHHHHHHHHHHHHHHHHHHHHHHHHHHHHHHHHH--TTSHHHHHHHHHHHHHHHHHHHHHHHHHHHHHH--SSSHHHHHHHHHHHHHHTTTHHHHTTS-----------------------------------TTTTHHHHHHHHHHHHHHHHHHHHHHHHHHHHHHHHHHHHHHHS-SSS------HHHHHHHHHHHHHHHHHHHHHHTT--HHHHHHHHHHHHHHHHHHHHHHHHHHHHHHHHTT-